Protein AF-0000000077142587 (afdb_homodimer)

Foldseek 3Di:
DDLVVQVVQFDWDAQPPHHPDTDGHNVSQLVDPVSLVVLLVVQLVVCPPPDFAEEEEEDDQQCSNRVVNCVVVVHYYWYKYFPPPDDAAWDKDWWDDPPGIGMIIGHLPRAAAAGEYEYEGAEQAQQGVVLRVCVRCVVSNYHHQAYEYQEYAVVRVNVVSVPPGHYYYNYYD/DDLVVQVVQFDWDAQPPHHPDTDTHNVSQLVDPVSLVVLLVVQLVVCPPPDFAEEEEEDDQQCSNRVVNCVVVVHYYWYKYFPPPDDAAWDKDWWDDPPGIGMIIGHLVRAAAAGEYEYEGAEQAQQGVVLRVCVRCVVSNYHHQAYEYQEYAVVRVNVVSVPPGHYYYNYYD

Secondary structure (DSSP, 8-state):
--HHHHHHHSEEEET-SSTT-EEEE-HHHHHSHHHHHHHHHHHHHHTTT---SEEEEETTHHHHHHHHHHHHHT-EEEEEB-TT---S-EEEEEEEETTEEEEEEEETTSS-TT-EEEEEEEEESSSHHHHHHHHHHHHTT-EEEEEEEEEE-GGG-HHHHTTTS-EEEEEE-/--HHHHHHHSEEEET-SSTT-EEEE-HHHHHSHHHHHHHHHHHHHHTTT---SEEEEETTHHHHHHHHHHHHHT-EEEEEB-TT---S-EEEEEEEETTEEEEEEEETTSS-TT-EEEEEEEEESSSHHHHHHHHHHHHTT-EEEEEEEEEE-GGG-HHHHTTTS-EEEEEE-

Solvent-accessible surface area (backbone atoms only — not comparable to full-atom values): 18138 Å² total; per-residue (Å²): 140,51,68,66,58,49,55,70,42,40,40,74,36,73,45,34,96,43,82,85,32,72,30,76,39,53,59,57,32,36,44,32,25,67,50,34,45,48,51,46,50,50,55,51,57,75,47,63,91,64,85,65,54,34,31,30,19,43,67,56,61,8,28,59,52,28,34,29,38,18,53,73,70,62,30,7,34,37,70,30,33,51,76,89,72,62,83,64,65,64,45,74,34,77,44,71,52,98,85,52,77,47,54,40,26,35,50,61,80,67,45,53,69,70,39,27,27,34,38,27,35,50,63,40,40,58,29,54,72,57,42,40,50,51,49,51,43,43,73,44,40,23,37,77,65,32,37,40,24,55,24,30,38,58,89,54,49,14,62,67,67,39,62,92,58,50,76,46,58,77,34,79,89,141,52,68,66,59,50,56,69,41,40,39,75,36,73,45,34,95,44,82,87,30,71,30,77,39,53,59,57,33,36,44,33,26,67,50,33,44,49,52,45,51,53,56,52,57,74,47,61,90,64,84,66,56,33,31,31,19,43,66,57,62,8,29,57,52,30,35,29,38,17,51,74,69,61,31,8,33,37,73,29,33,50,77,88,73,63,84,64,66,63,44,76,36,78,42,71,50,99,85,50,76,46,53,40,26,33,49,60,81,67,45,54,69,69,39,26,27,36,38,28,34,51,64,41,40,59,29,53,71,58,43,39,51,51,49,51,43,41,74,44,40,25,38,76,64,32,37,38,26,54,24,29,39,59,88,53,50,14,62,66,68,40,63,91,59,52,74,46,58,75,35,79,88

Organism: Thermoanaerobacter italicus (strain DSM 9252 / Ab9) (NCBI:txid580331)

Radius of gyration: 19.0 Å; Cα contacts (8 Å, |Δi|>4): 794; chains: 2; bounding box: 43×50×48 Å

pLDDT: mean 97.25, std 4.47, range [67.06, 99.0]

InterPro domains:
  IPR000836 Phosphoribosyltransferase domain [PF00156] (42-149)
  IPR000836 Phosphoribosyltransferase domain [cd06223] (40-172)
  IPR005764 Adenine phosphoribosyl transferase [MF_00004] (6-173)
  IPR005764 Adenine phosphoribosyl transferase [TIGR01090] (6-172)
  IPR029057 Phosphoribosyltransferase-like [G3DSA:3.40.50.2020] (2-173)
  IPR029057 Phosphoribosyltransferase-like [SSF53271] (6-166)
  IPR050054 Uracil phosphoribosyltransferase/Adenine phosphoribosyltransferase [PTHR32315] (3-173)

Structure (mmCIF, N/CA/C/O backbone):
data_AF-0000000077142587-model_v1
#
loop_
_entity.id
_entity.type
_entity.pdbx_description
1 polymer 'Adenine phosphoribosyltransferase'
#
loop_
_atom_site.group_PDB
_atom_site.id
_atom_site.type_symbol
_atom_site.label_atom_id
_atom_site.label_alt_id
_atom_site.label_comp_id
_atom_site.label_asym_id
_atom_site.label_entity_id
_atom_site.label_seq_id
_atom_site.pdbx_PDB_ins_code
_atom_site.Cartn_x
_atom_site.Cartn_y
_atom_site.Cartn_z
_atom_site.occupancy
_atom_site.B_iso_or_equiv
_atom_site.auth_seq_id
_atom_site.auth_comp_id
_atom_site.auth_asym_id
_atom_site.auth_atom_id
_atom_site.pdbx_PDB_model_num
ATOM 1 N N . MET A 1 1 ? -17.578 10.617 -14.383 1 94.81 1 MET A N 1
ATOM 2 C CA . MET A 1 1 ? -17.281 10.305 -12.984 1 94.81 1 MET A CA 1
ATOM 3 C C . MET A 1 1 ? -17.078 11.578 -12.18 1 94.81 1 MET A C 1
ATOM 5 O O . MET A 1 1 ? -16.531 12.562 -12.688 1 94.81 1 MET A O 1
ATOM 9 N N . THR A 1 2 ? -17.641 11.609 -10.922 1 97.88 2 THR A N 1
ATOM 10 C CA . THR A 1 2 ? -17.5 12.766 -10.039 1 97.88 2 THR A CA 1
ATOM 11 C C . THR A 1 2 ? -17.062 12.328 -8.648 1 97.88 2 THR A C 1
ATOM 13 O O . THR A 1 2 ? -17.109 11.141 -8.32 1 97.88 2 THR A O 1
ATOM 16 N N . LEU A 1 3 ? -16.609 13.25 -7.883 1 98.5 3 LEU A N 1
ATOM 17 C CA . LEU A 1 3 ? -16.234 12.961 -6.504 1 98.5 3 LEU A CA 1
ATOM 18 C C . LEU A 1 3 ? -17.438 12.516 -5.691 1 98.5 3 LEU A C 1
ATOM 20 O O . LEU A 1 3 ? -17.312 11.68 -4.789 1 98.5 3 LEU A O 1
ATOM 24 N N . GLU A 1 4 ? -18.547 13.031 -6.055 1 98.38 4 GLU A N 1
ATOM 25 C CA . GLU A 1 4 ? -19.781 12.602 -5.387 1 98.38 4 GLU A CA 1
ATOM 26 C C . GLU A 1 4 ? -20.078 11.125 -5.656 1 98.38 4 GLU A C 1
ATOM 28 O O . GLU A 1 4 ? -20.5 10.398 -4.758 1 98.38 4 GLU A O 1
ATOM 33 N N . GLU A 1 5 ? -19.875 10.719 -6.863 1 98.62 5 GLU A N 1
ATOM 34 C CA . GLU A 1 5 ? -20.047 9.312 -7.199 1 98.62 5 GLU A CA 1
ATOM 35 C C . GLU A 1 5 ? -19.062 8.438 -6.43 1 98.62 5 GLU A C 1
ATOM 37 O O . GLU A 1 5 ? -19.422 7.352 -5.969 1 98.62 5 GLU A O 1
ATOM 42 N N . ILE A 1 6 ? -17.828 8.922 -6.285 1 98.81 6 ILE A N 1
ATOM 43 C CA . ILE A 1 6 ? -16.828 8.203 -5.496 1 98.81 6 ILE A CA 1
ATOM 44 C C . ILE A 1 6 ? -17.297 8.117 -4.043 1 98.81 6 ILE A C 1
ATOM 46 O O . ILE A 1 6 ? -17.219 7.051 -3.422 1 98.81 6 ILE A O 1
ATOM 50 N N . LYS A 1 7 ? -17.766 9.234 -3.496 1 98.75 7 LYS A N 1
ATOM 51 C CA . LYS A 1 7 ? -18.281 9.281 -2.129 1 98.75 7 LYS A CA 1
ATOM 52 C C . LYS A 1 7 ? -19.344 8.219 -1.908 1 98.75 7 LYS A C 1
ATOM 54 O O . LYS A 1 7 ? -19.344 7.535 -0.884 1 98.75 7 LYS A O 1
ATOM 59 N N . GLN A 1 8 ? -20.172 8.039 -2.934 1 98.5 8 GLN A N 1
ATOM 60 C CA . GLN A 1 8 ? -21.281 7.098 -2.834 1 98.5 8 GLN A CA 1
ATOM 61 C C . GLN A 1 8 ? -20.781 5.656 -2.895 1 98.5 8 GLN A C 1
ATOM 63 O O . GLN A 1 8 ? -21.438 4.742 -2.402 1 98.5 8 GLN A O 1
ATOM 68 N N . MET A 1 9 ? -19.641 5.461 -3.461 1 98.62 9 MET A N 1
ATOM 69 C CA . MET A 1 9 ? -19.062 4.125 -3.592 1 98.62 9 MET A CA 1
ATOM 70 C C . MET A 1 9 ? -18.391 3.691 -2.291 1 98.62 9 MET A C 1
ATOM 72 O O . MET A 1 9 ? -18.188 2.5 -2.062 1 98.62 9 MET A O 1
ATOM 76 N N . ILE A 1 10 ? -17.969 4.637 -1.442 1 98.69 10 ILE A N 1
ATOM 77 C CA . ILE A 1 10 ? -17.359 4.32 -0.152 1 98.69 10 ILE A CA 1
ATOM 78 C C . ILE A 1 10 ? -18.438 3.756 0.787 1 98.69 10 ILE A C 1
ATOM 80 O O . ILE A 1 10 ? -19.375 4.453 1.15 1 98.69 10 ILE A O 1
ATOM 84 N N . ARG A 1 11 ? -18.25 2.52 1.114 1 97.62 11 ARG A N 1
ATOM 85 C CA . ARG A 1 11 ? -19.25 1.773 1.868 1 97.62 11 ARG A CA 1
ATOM 86 C C . ARG A 1 11 ? -19.078 1.992 3.369 1 97.62 11 ARG A C 1
ATOM 88 O O . ARG A 1 11 ? -17.953 2.006 3.877 1 97.62 11 ARG A O 1
ATOM 95 N N . GLU A 1 12 ? -20.172 2.232 4.035 1 97.38 12 GLU A N 1
ATOM 96 C CA . GLU A 1 12 ? -20.156 2.359 5.488 1 97.38 12 GLU A CA 1
ATOM 97 C C . GLU A 1 12 ? -20.453 1.021 6.16 1 97.38 12 GLU A C 1
ATOM 99 O O . GLU A 1 12 ? -21.469 0.386 5.875 1 97.38 12 GLU A O 1
ATOM 104 N N . ILE A 1 13 ? -19.562 0.584 6.961 1 98.25 13 ILE A N 1
ATOM 105 C CA . ILE A 1 13 ? -19.688 -0.67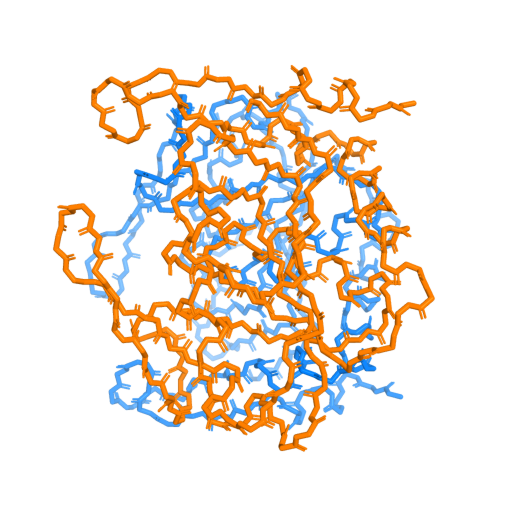6 7.684 1 98.25 13 ILE A CA 1
ATOM 106 C C . ILE A 1 13 ? -19.859 -0.4 9.172 1 98.25 13 ILE A C 1
ATOM 108 O O . ILE A 1 13 ? -18.938 0.096 9.828 1 98.25 13 ILE A O 1
ATOM 112 N N . PRO A 1 14 ? -20.953 -0.734 9.719 1 96.88 14 PRO A N 1
ATOM 113 C CA . PRO A 1 14 ? -21.172 -0.478 11.141 1 96.88 14 PRO A CA 1
ATOM 114 C C . PRO A 1 14 ? -20.344 -1.405 12.039 1 96.88 14 PRO A C 1
ATOM 116 O O . PRO A 1 14 ? -20.016 -2.525 11.641 1 96.88 14 PRO A O 1
ATOM 119 N N . ASP A 1 15 ? -19.953 -0.949 13.25 1 96.06 15 ASP A N 1
ATOM 120 C CA . ASP A 1 15 ? -19.391 -1.725 14.352 1 96.06 15 ASP A CA 1
ATOM 121 C C . ASP A 1 15 ? -18.047 -2.334 13.961 1 96.06 15 ASP A C 1
ATOM 123 O O . ASP A 1 15 ? -17.781 -3.494 14.273 1 96.06 15 ASP A O 1
ATOM 127 N N . PHE A 1 16 ? -17.266 -1.512 13.242 1 95.25 16 PHE A N 1
ATOM 128 C CA . PHE A 1 16 ? -15.914 -1.897 12.859 1 95.25 16 PHE A CA 1
ATOM 129 C C . PHE A 1 16 ? -14.945 -0.74 13.055 1 95.25 16 PHE A C 1
ATOM 131 O O . PHE A 1 16 ? -15.219 0.388 12.641 1 95.25 16 PHE A O 1
ATOM 138 N N . PRO A 1 17 ? -13.844 -1.049 13.609 1 91.81 17 PRO A N 1
ATOM 139 C CA . PRO A 1 17 ? -13.359 -2.299 14.195 1 91.81 17 PRO A CA 1
ATOM 140 C C . PRO A 1 17 ? -13.984 -2.592 15.555 1 91.81 17 PRO A C 1
ATOM 142 O O . PRO A 1 17 ? -13.797 -3.682 16.109 1 91.81 17 PRO A O 1
ATOM 145 N N . LYS A 1 18 ? -14.664 -1.537 16.109 1 91.38 18 LYS A N 1
ATOM 146 C CA . LYS A 1 18 ? -15.367 -1.718 17.375 1 91.38 18 LYS A CA 1
ATOM 147 C C . LYS A 1 18 ? -16.828 -1.279 17.266 1 91.38 18 LYS A C 1
ATOM 149 O O . LYS A 1 18 ? -17.188 -0.509 16.375 1 91.38 18 LYS A O 1
ATOM 154 N N . LYS A 1 19 ? -17.609 -1.773 18.203 1 93.19 19 LYS A N 1
ATOM 155 C CA . LYS A 1 19 ? -19.031 -1.429 18.25 1 93.19 19 LYS A CA 1
ATOM 156 C C . LYS A 1 19 ? -19.219 0.084 18.297 1 93.19 19 LYS A C 1
ATOM 158 O O . LYS A 1 19 ? -18.516 0.787 19.016 1 93.19 19 LYS A O 1
ATOM 163 N N . GLY A 1 20 ? -20.172 0.596 17.422 1 92.31 20 GLY A N 1
ATOM 164 C CA . GLY A 1 20 ? -20.516 2.01 17.453 1 92.31 20 GLY A CA 1
ATOM 165 C C . GLY A 1 20 ? -19.812 2.818 16.375 1 92.31 20 GLY A C 1
ATOM 166 O O . GLY A 1 20 ? -20.203 3.945 16.078 1 92.31 20 GLY A O 1
ATOM 167 N N . ILE A 1 21 ? -18.781 2.273 15.758 1 91.94 21 ILE A N 1
ATOM 168 C CA . ILE A 1 21 ? -18.016 2.975 14.734 1 91.94 21 ILE A CA 1
ATOM 169 C C . ILE A 1 21 ? -18.594 2.662 13.352 1 91.94 21 ILE A C 1
ATOM 171 O O . ILE A 1 21 ? -18.891 1.507 13.047 1 91.94 21 ILE A O 1
ATOM 175 N N . LYS A 1 22 ? -18.859 3.73 12.633 1 95.44 22 LYS A N 1
ATOM 176 C CA . LYS A 1 22 ? -19.203 3.57 11.227 1 95.44 22 LYS A CA 1
ATOM 177 C C . LYS A 1 22 ? -17.984 3.674 10.328 1 95.44 22 LYS A C 1
ATOM 179 O O . LYS A 1 22 ? -17.578 4.77 9.93 1 95.44 22 LYS A O 1
ATOM 184 N N . PHE A 1 23 ? -17.422 2.547 9.914 1 97.62 23 PHE A N 1
ATOM 185 C CA . PHE A 1 23 ? -16.172 2.484 9.156 1 97.62 23 PHE A CA 1
ATOM 186 C C . PHE A 1 23 ? -16.422 2.814 7.691 1 97.62 23 PHE A C 1
ATOM 188 O O . PHE A 1 23 ? -17.375 2.33 7.09 1 97.62 23 PHE A O 1
ATOM 195 N N . LYS A 1 24 ? -15.594 3.619 7.133 1 98.25 24 LYS A N 1
ATOM 196 C CA . LYS A 1 24 ? -15.641 3.93 5.707 1 98.25 24 LYS A CA 1
ATOM 197 C C . LYS A 1 24 ? -14.75 2.98 4.906 1 98.25 24 LYS A C 1
ATOM 199 O O . LYS A 1 24 ? -13.523 3.123 4.902 1 98.25 24 LYS A O 1
ATOM 204 N N . ASP A 1 25 ? -15.344 2.074 4.254 1 98.44 25 ASP A N 1
ATOM 205 C CA . ASP A 1 25 ? -14.648 1.065 3.459 1 98.44 25 ASP A CA 1
ATOM 206 C C . ASP A 1 25 ? -14.398 1.563 2.037 1 98.44 25 ASP A C 1
ATOM 208 O O . ASP A 1 25 ? -15.328 1.672 1.237 1 98.44 25 ASP A O 1
ATOM 212 N N . ILE A 1 26 ? -13.164 1.754 1.706 1 98.69 26 ILE A N 1
ATOM 213 C CA . ILE A 1 26 ? -12.797 2.344 0.425 1 98.69 26 ILE A CA 1
ATOM 214 C C . ILE A 1 26 ? -12.609 1.242 -0.616 1 98.69 26 ILE A C 1
ATOM 216 O O . ILE A 1 26 ? -12.344 1.523 -1.786 1 98.69 26 ILE A O 1
ATOM 220 N N . THR A 1 27 ? -12.766 -0.041 -0.311 1 98.75 27 THR A N 1
ATOM 221 C CA . THR A 1 27 ? -12.398 -1.141 -1.195 1 98.75 27 THR A CA 1
ATOM 222 C C . THR A 1 27 ? -13.281 -1.15 -2.443 1 98.75 27 THR A C 1
ATOM 224 O O . THR A 1 27 ? -12.828 -1.527 -3.525 1 98.75 27 THR A O 1
ATOM 227 N N . PRO A 1 28 ? -14.547 -0.676 -2.363 1 98.75 28 PRO A N 1
ATOM 228 C CA . PRO A 1 28 ? -15.305 -0.599 -3.615 1 98.75 28 PRO A CA 1
ATOM 229 C C . PRO A 1 28 ? -14.695 0.385 -4.613 1 98.75 28 PRO A C 1
ATOM 231 O O . PRO A 1 28 ? -14.75 0.156 -5.824 1 98.75 28 PRO A O 1
ATOM 234 N N . VAL A 1 29 ? -14.125 1.447 -4.117 1 98.88 29 VAL A N 1
ATOM 235 C CA . VAL A 1 29 ? -13.469 2.434 -4.969 1 98.88 29 VAL A CA 1
ATOM 236 C C . VAL A 1 29 ? -12.227 1.814 -5.617 1 98.88 29 VAL A C 1
ATOM 238 O O . VAL A 1 29 ? -12 1.974 -6.816 1 98.88 29 VAL A O 1
ATOM 241 N N . LEU A 1 30 ? -11.445 1.083 -4.852 1 98.94 30 LEU A N 1
ATOM 242 C CA . LEU A 1 30 ? -10.227 0.446 -5.34 1 98.94 30 LEU A CA 1
ATOM 243 C C . LEU A 1 30 ? -10.547 -0.589 -6.414 1 98.94 30 LEU A C 1
ATOM 245 O O . LEU A 1 30 ? -9.836 -0.693 -7.414 1 98.94 30 LEU A O 1
ATOM 249 N N . LYS A 1 31 ? -11.586 -1.316 -6.207 1 98.75 31 LYS A N 1
ATOM 250 C CA . LYS A 1 31 ? -11.969 -2.434 -7.062 1 98.75 31 LYS A CA 1
ATOM 251 C C . LYS A 1 31 ? -12.477 -1.941 -8.414 1 98.75 31 LYS A C 1
ATOM 253 O O . LYS A 1 31 ? -12.344 -2.637 -9.43 1 98.75 31 LYS A O 1
ATOM 258 N N . ASN A 1 32 ? -13.047 -0.778 -8.453 1 98.75 32 ASN A N 1
ATOM 259 C CA . ASN A 1 32 ? -13.547 -0.158 -9.672 1 98.75 32 ASN A CA 1
ATOM 260 C C . ASN A 1 32 ? -12.461 0.641 -10.391 1 98.75 32 ASN A C 1
ATOM 262 O O . ASN A 1 32 ? -12.047 1.694 -9.906 1 98.75 32 ASN A O 1
ATOM 266 N N . ALA A 1 33 ? -12.078 0.129 -11.562 1 98.81 33 ALA A N 1
ATOM 267 C CA . ALA A 1 33 ? -10.953 0.699 -12.297 1 98.81 33 ALA A CA 1
ATOM 268 C C . ALA A 1 33 ? -11.164 2.188 -12.555 1 98.81 33 ALA A C 1
ATOM 270 O O . ALA A 1 33 ? -10.25 2.996 -12.359 1 98.81 33 ALA A O 1
ATOM 271 N N . GLN A 1 34 ? -12.305 2.527 -12.984 1 98.81 34 GLN A N 1
ATOM 272 C CA . GLN A 1 34 ? -12.594 3.92 -13.305 1 98.81 34 GLN A CA 1
ATOM 273 C C . GLN A 1 34 ? -12.555 4.793 -12.047 1 98.81 34 GLN A C 1
ATOM 275 O O . GLN A 1 34 ? -11.969 5.875 -12.062 1 98.81 34 GLN A O 1
ATOM 280 N N . ALA A 1 35 ? -13.148 4.332 -10.969 1 98.88 35 ALA A N 1
ATOM 281 C CA . ALA A 1 35 ? -13.188 5.086 -9.719 1 98.88 35 ALA A CA 1
ATOM 282 C C . ALA A 1 35 ? -11.789 5.246 -9.133 1 98.88 35 ALA A C 1
ATOM 284 O O . ALA A 1 35 ? -11.43 6.324 -8.664 1 98.88 35 ALA A O 1
ATOM 285 N N . PHE A 1 36 ? -11.055 4.152 -9.18 1 98.94 36 PHE A N 1
ATOM 286 C CA . PHE A 1 36 ? -9.695 4.168 -8.656 1 98.94 36 PHE A CA 1
ATOM 287 C C . PHE A 1 36 ? -8.828 5.148 -9.438 1 98.94 36 PHE A C 1
ATOM 289 O O . PHE A 1 36 ? -8.211 6.039 -8.852 1 98.94 36 PHE A O 1
ATOM 296 N N . GLY A 1 37 ? -8.867 5.008 -10.719 1 98.94 37 GLY A N 1
ATOM 297 C CA . GLY A 1 37 ? -8.125 5.922 -11.578 1 98.94 37 GLY A CA 1
ATOM 298 C C . GLY A 1 37 ? -8.523 7.371 -11.391 1 98.94 37 GLY A C 1
ATOM 299 O O . GLY A 1 37 ? -7.66 8.25 -11.281 1 98.94 37 GLY A O 1
ATOM 300 N N . TYR A 1 38 ? -9.812 7.617 -11.328 1 98.94 38 TYR A N 1
ATOM 301 C CA . TYR A 1 38 ? -10.328 8.969 -11.141 1 98.94 38 TYR A CA 1
ATOM 302 C C . TYR A 1 38 ? -9.867 9.555 -9.812 1 98.94 38 TYR A C 1
ATOM 304 O O . TYR A 1 38 ? -9.492 10.727 -9.742 1 98.94 38 TYR A O 1
ATOM 312 N N . SER A 1 39 ? -9.883 8.758 -8.773 1 98.94 39 SER A N 1
ATOM 313 C CA . SER A 1 39 ? -9.445 9.219 -7.457 1 98.94 39 SER A CA 1
ATOM 314 C C . SER A 1 39 ? -7.988 9.672 -7.488 1 98.94 39 SER A C 1
ATOM 316 O O . SER A 1 39 ? -7.652 10.734 -6.957 1 98.94 39 SER A O 1
ATOM 318 N N . ILE A 1 40 ? -7.133 8.898 -8.125 1 98.94 40 ILE A N 1
ATOM 319 C CA . ILE A 1 40 ? -5.723 9.242 -8.227 1 98.94 40 ILE A CA 1
ATOM 320 C C . ILE A 1 40 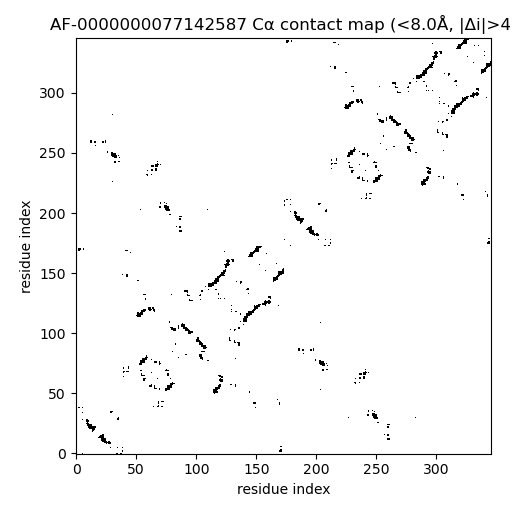? -5.566 10.539 -9.023 1 98.94 40 ILE A C 1
ATOM 322 O O . ILE A 1 40 ? -4.801 11.422 -8.633 1 98.94 40 ILE A O 1
ATOM 326 N N . GLU A 1 41 ? -6.301 10.656 -10.062 1 98.94 41 GLU A N 1
ATOM 327 C CA . GLU A 1 41 ? -6.211 11.852 -10.898 1 98.94 41 GLU A CA 1
ATOM 328 C C . GLU A 1 41 ? -6.676 13.086 -10.148 1 98.94 41 GLU A C 1
ATOM 330 O O . GLU A 1 41 ? -6.102 14.172 -10.305 1 98.94 41 GLU A O 1
ATOM 335 N N . MET A 1 42 ? -7.734 12.977 -9.375 1 98.94 42 MET A N 1
ATOM 336 C CA . MET A 1 42 ? -8.227 14.117 -8.617 1 98.94 42 MET A CA 1
ATOM 337 C C . MET A 1 42 ? -7.242 14.516 -7.523 1 98.94 42 MET A C 1
ATOM 339 O O . MET A 1 42 ? -7.059 15.703 -7.25 1 98.94 42 MET A O 1
ATOM 343 N N . LEU A 1 43 ? -6.641 13.539 -6.871 1 98.94 43 LEU A N 1
ATOM 344 C CA . LEU A 1 43 ? -5.582 13.844 -5.914 1 98.94 43 LEU A CA 1
ATOM 345 C C . LEU A 1 43 ? -4.426 14.57 -6.594 1 98.94 43 LEU A C 1
ATOM 347 O O . LEU A 1 43 ? -3.912 15.555 -6.062 1 98.94 43 LEU A O 1
ATOM 351 N N . ALA A 1 44 ? -4.016 14.078 -7.766 1 98.94 44 ALA A N 1
ATOM 352 C CA . ALA A 1 44 ? -2.938 14.703 -8.531 1 98.94 44 ALA A CA 1
ATOM 353 C C . ALA A 1 44 ? -3.293 16.141 -8.898 1 98.94 44 ALA A C 1
ATOM 355 O O . ALA A 1 44 ? -2.467 17.047 -8.766 1 98.94 44 ALA A O 1
ATOM 356 N N . LYS A 1 45 ? -4.516 16.312 -9.352 1 98.88 45 LYS A N 1
ATOM 357 C CA . LYS A 1 45 ? -4.98 17.625 -9.742 1 98.88 45 LYS A CA 1
ATOM 358 C C . LYS A 1 45 ? -4.934 18.594 -8.562 1 98.88 45 LYS A C 1
ATOM 360 O O . LYS A 1 45 ? -4.586 19.766 -8.727 1 98.88 45 LYS A O 1
ATOM 365 N N . ALA A 1 46 ? -5.289 18.141 -7.391 1 98.88 46 ALA A N 1
ATOM 366 C CA . ALA A 1 46 ? -5.293 18.969 -6.188 1 98.88 46 ALA A CA 1
ATOM 367 C C . ALA A 1 46 ? -3.885 19.453 -5.848 1 98.88 46 ALA A C 1
ATOM 369 O O . ALA A 1 46 ? -3.713 20.406 -5.098 1 98.88 46 ALA A O 1
ATOM 370 N N . LEU A 1 47 ? -2.908 18.797 -6.34 1 98.88 47 LEU A N 1
ATOM 371 C CA . LEU A 1 47 ? -1.521 19.125 -6.035 1 98.88 47 LEU A CA 1
ATOM 372 C C . LEU A 1 47 ? -0.884 19.906 -7.176 1 98.88 47 LEU A C 1
ATOM 374 O O . LEU A 1 47 ? 0.317 20.188 -7.148 1 98.88 47 LEU A O 1
ATOM 378 N N . ASP A 1 48 ? -1.674 20.219 -8.188 1 98.38 48 ASP A N 1
ATOM 379 C CA . ASP A 1 48 ? -1.163 20.938 -9.352 1 98.38 48 ASP A CA 1
ATOM 380 C C . ASP A 1 48 ? -0.521 22.266 -8.938 1 98.38 48 ASP A C 1
ATOM 382 O O . ASP A 1 48 ? -1.093 23.016 -8.148 1 98.38 48 ASP A O 1
ATOM 386 N N . GLY A 1 49 ? 0.655 22.469 -9.453 1 98 49 GLY A N 1
ATOM 387 C CA . GLY A 1 49 ? 1.342 23.734 -9.211 1 98 49 GLY A CA 1
ATOM 388 C C . GLY A 1 49 ? 2.225 23.703 -7.98 1 98 49 GLY A C 1
ATOM 389 O O . GLY A 1 49 ? 3.07 24.578 -7.797 1 98 49 GLY A O 1
ATOM 390 N N . ARG A 1 50 ? 2.045 22.719 -7.125 1 98.44 50 ARG A N 1
ATOM 391 C CA . ARG A 1 50 ? 2.883 22.594 -5.934 1 98.44 50 ARG A CA 1
ATOM 392 C C . ARG A 1 50 ? 4.227 21.953 -6.273 1 98.44 50 ARG A C 1
ATOM 394 O O . ARG A 1 50 ? 4.312 21.109 -7.164 1 98.44 50 ARG A O 1
ATOM 401 N N . LYS A 1 51 ? 5.207 22.422 -5.57 1 98.06 51 LYS A N 1
ATOM 402 C CA . LYS A 1 51 ? 6.543 21.859 -5.75 1 98.06 51 LYS A CA 1
ATOM 403 C C . LYS A 1 51 ? 6.965 21.047 -4.531 1 98.06 51 LYS A C 1
ATOM 405 O O . LYS A 1 51 ? 7.105 21.594 -3.432 1 98.06 51 LYS A O 1
ATOM 410 N N . PHE A 1 52 ? 7.184 19.828 -4.688 1 98.81 52 PHE A N 1
ATOM 411 C CA . PHE A 1 52 ? 7.613 18.922 -3.633 1 98.81 52 PHE A CA 1
ATOM 412 C C . PHE A 1 52 ? 8.477 17.797 -4.203 1 98.81 52 PHE A C 1
ATOM 414 O O . PHE A 1 52 ? 8.523 17.609 -5.418 1 98.81 52 PHE A O 1
ATOM 421 N N . ASP A 1 53 ? 9.148 17.062 -3.352 1 98.81 53 ASP A N 1
ATOM 422 C CA . ASP A 1 53 ? 10.188 16.125 -3.777 1 98.81 53 ASP A CA 1
ATOM 423 C C . ASP A 1 53 ? 9.719 14.688 -3.631 1 98.81 53 ASP A C 1
ATOM 425 O O . ASP A 1 53 ? 10.141 13.812 -4.383 1 98.81 53 ASP A O 1
ATOM 429 N N . LEU A 1 54 ? 8.898 14.469 -2.549 1 98.88 54 LEU A N 1
ATOM 430 C CA . LEU A 1 54 ? 8.539 13.102 -2.164 1 98.88 54 LEU A CA 1
ATOM 431 C C . LEU A 1 54 ? 7.082 13.031 -1.724 1 98.88 54 LEU A C 1
ATOM 433 O O . LEU A 1 54 ? 6.508 14.039 -1.306 1 98.88 54 LEU A O 1
ATOM 437 N N . ILE A 1 55 ? 6.566 11.906 -1.82 1 99 55 ILE A N 1
ATOM 438 C CA . ILE A 1 55 ? 5.32 11.562 -1.145 1 99 55 ILE A CA 1
ATOM 439 C C . ILE A 1 55 ? 5.598 10.555 -0.034 1 99 55 ILE A C 1
ATOM 441 O O . ILE A 1 55 ? 6.332 9.586 -0.24 1 99 55 ILE A O 1
ATOM 445 N N . ALA A 1 56 ? 5.133 10.805 1.116 1 99 56 ALA A N 1
ATOM 446 C CA . ALA A 1 56 ? 5.156 9.867 2.232 1 99 56 ALA A CA 1
ATOM 447 C C . ALA A 1 56 ? 3.742 9.414 2.598 1 99 56 ALA A C 1
ATOM 449 O O . ALA A 1 56 ? 2.787 10.188 2.469 1 99 56 ALA A O 1
ATOM 450 N N . ALA A 1 57 ? 3.631 8.203 3.021 1 98.94 57 ALA A N 1
ATOM 451 C CA . ALA A 1 57 ? 2.316 7.707 3.418 1 98.94 57 ALA A CA 1
ATOM 452 C C . ALA A 1 57 ? 2.436 6.645 4.508 1 98.94 57 ALA A C 1
ATOM 454 O O . ALA A 1 57 ? 3.328 5.797 4.465 1 98.94 57 ALA A O 1
ATOM 455 N N . PRO A 1 58 ? 1.574 6.664 5.473 1 98.75 58 PRO A N 1
ATOM 456 C CA . PRO A 1 58 ? 1.56 5.621 6.5 1 98.75 58 PRO A CA 1
ATOM 457 C C . PRO A 1 58 ? 0.895 4.332 6.023 1 98.75 58 PRO A C 1
ATOM 459 O O . PRO A 1 58 ? -0.033 4.375 5.211 1 98.75 58 PRO A O 1
ATOM 462 N N . GLU A 1 59 ? 1.385 3.182 6.477 1 98.25 59 GLU A N 1
ATOM 463 C CA . GLU A 1 59 ? 0.784 1.889 6.16 1 98.25 59 GLU A CA 1
ATOM 464 C C . GLU A 1 59 ? -0.583 1.739 6.82 1 98.25 59 GLU A C 1
ATOM 466 O O . GLU A 1 59 ? -0.822 2.291 7.895 1 98.25 59 GLU A O 1
ATOM 471 N N . ALA A 1 60 ? -1.372 1 6.277 1 97.75 60 ALA A N 1
ATOM 472 C CA . ALA A 1 60 ? -1.237 0.324 4.988 1 97.75 60 ALA A CA 1
ATOM 473 C C . ALA A 1 60 ? -2.021 1.055 3.902 1 97.75 60 ALA A C 1
ATOM 475 O O . ALA A 1 60 ? -1.594 1.104 2.746 1 97.75 60 ALA A O 1
ATOM 476 N N . ARG A 1 61 ? -3.242 1.697 4.422 1 98.5 61 ARG A N 1
ATOM 477 C CA . ARG A 1 61 ? -4.172 2.219 3.424 1 98.5 61 ARG A CA 1
ATOM 478 C C . ARG A 1 61 ? -3.602 3.457 2.74 1 98.5 61 ARG A C 1
ATOM 480 O O . ARG A 1 61 ? -3.932 3.744 1.588 1 98.5 61 ARG A O 1
ATOM 487 N N . GLY A 1 62 ? -2.68 4.113 3.426 1 98.81 62 GLY A N 1
ATOM 488 C CA . GLY A 1 62 ? -1.993 5.227 2.789 1 98.81 62 GLY A CA 1
ATOM 489 C C . GLY A 1 62 ? -1.222 4.82 1.548 1 98.81 62 GLY A C 1
ATOM 490 O O . GLY A 1 62 ? -1.054 5.621 0.625 1 98.81 62 GLY A O 1
ATOM 491 N N . PHE A 1 63 ? -0.718 3.557 1.538 1 98.94 63 PHE A N 1
ATOM 492 C CA . PHE A 1 63 ? 0.047 3.055 0.402 1 98.94 63 PHE A CA 1
ATOM 493 C C . PHE A 1 63 ? -0.826 2.975 -0.845 1 98.94 63 PHE A C 1
ATOM 495 O O . PHE A 1 63 ? -0.34 3.158 -1.963 1 98.94 63 PHE A O 1
ATOM 502 N N . LEU A 1 64 ? -2.117 2.771 -0.657 1 98.94 64 LEU A N 1
ATOM 503 C CA . LEU A 1 64 ? -3.045 2.459 -1.739 1 98.94 64 LEU A CA 1
ATOM 504 C C . LEU A 1 64 ? -3.307 3.689 -2.602 1 98.94 64 LEU A C 1
ATOM 506 O O . LEU A 1 64 ? -3.764 3.566 -3.74 1 98.94 64 LEU A O 1
ATOM 510 N N . PHE A 1 65 ? -3.059 4.855 -2.004 1 98.94 65 PHE A N 1
ATOM 511 C CA . PHE A 1 65 ? -3.23 6.094 -2.752 1 98.94 65 PHE A CA 1
ATOM 512 C C . PHE A 1 65 ? -1.9 6.816 -2.918 1 98.94 65 PHE A C 1
ATOM 514 O O . PHE A 1 65 ? -1.637 7.414 -3.965 1 98.94 65 PHE A O 1
ATOM 521 N N . GLY A 1 66 ? -1.041 6.699 -1.907 1 98.94 66 GLY A N 1
ATOM 522 C CA . GLY A 1 66 ? 0.237 7.395 -1.929 1 98.94 66 GLY A CA 1
ATOM 523 C C . GLY A 1 66 ? 1.172 6.891 -3.012 1 98.94 66 GLY A C 1
ATOM 524 O O . GLY A 1 66 ? 1.773 7.684 -3.738 1 98.94 66 GLY A O 1
ATOM 525 N N . ALA A 1 67 ? 1.276 5.566 -3.152 1 98.94 67 ALA A N 1
ATOM 526 C CA . ALA A 1 67 ? 2.213 4.98 -4.109 1 98.94 67 ALA A CA 1
ATOM 527 C C . ALA A 1 67 ? 1.767 5.242 -5.543 1 98.94 67 ALA A C 1
ATOM 529 O O . ALA A 1 67 ? 2.553 5.711 -6.371 1 98.94 67 ALA A O 1
ATOM 530 N N . PRO A 1 68 ? 0.46 5.02 -5.887 1 98.94 68 PRO A N 1
ATOM 531 C CA . PRO A 1 68 ? 0.016 5.359 -7.242 1 98.94 68 PRO A CA 1
ATOM 532 C C . PRO A 1 68 ? 0.162 6.848 -7.555 1 98.94 68 PRO A C 1
ATOM 534 O O . PRO A 1 68 ? 0.493 7.215 -8.688 1 98.94 68 PRO A O 1
ATOM 537 N N . LEU A 1 69 ? -0.092 7.684 -6.547 1 99 69 LEU A N 1
ATOM 538 C CA . LEU A 1 69 ? 0.041 9.117 -6.75 1 99 69 LEU A CA 1
ATOM 539 C C . LEU A 1 69 ? 1.495 9.5 -7.012 1 99 69 LEU A C 1
ATOM 541 O O . LEU A 1 69 ? 1.778 10.328 -7.879 1 99 69 LEU A O 1
ATOM 545 N N . ALA A 1 70 ? 2.424 8.938 -6.234 1 99 70 ALA A N 1
ATOM 546 C CA . ALA A 1 70 ? 3.85 9.18 -6.453 1 99 70 ALA A CA 1
ATOM 547 C C . ALA A 1 70 ? 4.262 8.773 -7.863 1 99 70 ALA A C 1
ATOM 549 O O . ALA A 1 70 ? 4.977 9.516 -8.547 1 99 70 ALA A O 1
ATOM 550 N N . TYR A 1 71 ? 3.744 7.613 -8.32 1 98.94 71 TYR A N 1
ATOM 551 C CA . TYR A 1 71 ? 4 7.148 -9.68 1 98.94 71 TYR A CA 1
ATOM 552 C C . TYR A 1 71 ? 3.441 8.125 -10.711 1 98.94 71 TYR A C 1
ATOM 554 O O . TYR A 1 71 ? 4.141 8.523 -11.641 1 98.94 71 TYR A O 1
ATOM 562 N N . ARG A 1 72 ? 2.219 8.531 -10.508 1 98.94 72 ARG A N 1
ATOM 563 C CA . ARG A 1 72 ? 1.52 9.43 -11.422 1 98.94 72 ARG A CA 1
ATOM 564 C C . ARG A 1 72 ? 2.258 10.758 -11.555 1 98.94 72 ARG A C 1
ATOM 566 O O . ARG A 1 72 ? 2.318 11.336 -12.641 1 98.94 72 ARG A O 1
ATOM 573 N N . LEU A 1 73 ? 2.83 11.211 -10.445 1 98.94 73 LEU A N 1
ATOM 574 C CA . LEU A 1 73 ? 3.416 12.547 -10.414 1 98.94 73 LEU A CA 1
ATOM 575 C C . LEU A 1 73 ? 4.918 12.492 -10.664 1 98.94 73 LEU A C 1
ATOM 577 O O . LEU A 1 73 ? 5.578 13.523 -10.75 1 98.94 73 LEU A O 1
ATOM 581 N N . GLY A 1 74 ? 5.453 11.273 -10.758 1 98.75 74 GLY A N 1
ATOM 582 C CA . GLY A 1 74 ? 6.867 11.109 -11.055 1 98.75 74 GLY A CA 1
ATOM 583 C C . GLY A 1 74 ? 7.77 11.547 -9.914 1 98.75 74 GLY A C 1
ATOM 584 O O . GLY A 1 74 ? 8.781 12.211 -10.141 1 98.75 74 GLY A O 1
ATOM 585 N N . VAL A 1 75 ? 7.438 11.258 -8.703 1 98.88 75 VAL A N 1
ATOM 586 C CA . VAL A 1 75 ? 8.266 11.562 -7.543 1 98.88 75 VAL A CA 1
ATOM 587 C C . VAL A 1 75 ? 8.5 10.289 -6.73 1 98.88 75 VAL A C 1
ATOM 589 O O . VAL A 1 75 ? 7.867 9.266 -6.98 1 98.88 75 VAL A O 1
ATOM 592 N N . GLY A 1 76 ? 9.438 10.305 -5.766 1 98.88 76 GLY A N 1
ATOM 593 C CA . GLY A 1 76 ? 9.727 9.164 -4.91 1 98.88 76 GLY A CA 1
ATOM 594 C C . GLY A 1 76 ? 8.672 8.945 -3.838 1 98.88 76 GLY A C 1
ATOM 595 O O . GLY A 1 76 ? 7.867 9.836 -3.562 1 98.88 76 GLY A O 1
ATOM 596 N N . PHE A 1 77 ? 8.703 7.801 -3.311 1 98.94 77 PHE A N 1
ATOM 597 C CA . PHE A 1 77 ? 7.75 7.398 -2.285 1 98.94 77 PHE A CA 1
ATOM 598 C C . PHE A 1 77 ? 8.469 6.914 -1.032 1 98.94 77 PHE A C 1
ATOM 600 O O . PHE A 1 77 ? 9.453 6.18 -1.122 1 98.94 77 PHE A O 1
ATOM 607 N N . VAL A 1 78 ? 7.984 7.332 0.102 1 98.94 78 VAL A N 1
ATOM 608 C CA . VAL A 1 78 ? 8.562 6.965 1.392 1 98.94 78 VAL A CA 1
ATOM 609 C C . VAL A 1 78 ? 7.488 6.344 2.279 1 98.94 78 VAL A C 1
ATOM 611 O O . VAL A 1 78 ? 6.516 7.004 2.645 1 98.94 78 VAL A O 1
ATOM 614 N N . PRO A 1 79 ? 7.688 5.141 2.654 1 98.94 79 PRO A N 1
ATOM 615 C CA . PRO A 1 79 ? 6.727 4.512 3.561 1 98.94 79 PRO A CA 1
ATOM 616 C C . PRO A 1 79 ? 6.98 4.859 5.023 1 98.94 79 PRO A C 1
ATOM 618 O O . PRO A 1 79 ? 8.133 4.887 5.465 1 98.94 79 PRO A O 1
ATOM 621 N N . VAL A 1 80 ? 5.961 5.211 5.719 1 98.94 80 VAL A N 1
ATOM 622 C CA . VAL A 1 80 ? 5.93 5.309 7.172 1 98.94 80 VAL A CA 1
ATOM 623 C C . VAL A 1 80 ? 5.199 4.102 7.758 1 98.94 80 VAL A C 1
ATOM 625 O O . VAL A 1 80 ? 4.078 3.789 7.352 1 98.94 80 VAL A O 1
ATOM 628 N N . ARG A 1 81 ? 5.895 3.395 8.664 1 98.81 81 ARG A N 1
ATOM 629 C CA . ARG A 1 81 ? 5.328 2.104 9.039 1 98.81 81 ARG A CA 1
ATOM 630 C C . ARG A 1 81 ? 5.379 1.901 10.547 1 98.81 81 ARG A C 1
ATOM 632 O O . ARG A 1 81 ? 6.039 2.66 11.258 1 98.81 81 ARG A O 1
ATOM 639 N N . LYS A 1 82 ? 4.629 0.893 10.992 1 97.62 82 LYS A N 1
ATOM 640 C CA . LYS A 1 82 ? 4.668 0.504 12.398 1 97.62 82 LYS A CA 1
ATOM 641 C C . LYS A 1 82 ? 6.039 -0.047 12.773 1 97.62 82 LYS A C 1
ATOM 643 O O . LYS A 1 82 ? 6.816 -0.447 11.906 1 97.62 82 LYS A O 1
ATOM 648 N N . PRO A 1 83 ? 6.309 -0.009 14.086 1 97.44 83 PRO A N 1
ATOM 649 C CA . PRO A 1 83 ? 7.617 -0.506 14.523 1 97.44 83 PRO A CA 1
ATOM 650 C C . PRO A 1 83 ? 7.887 -1.938 14.07 1 97.44 83 PRO A C 1
ATOM 652 O O . PRO A 1 83 ? 6.977 -2.773 14.078 1 97.44 83 PRO A O 1
ATOM 655 N N . GLY A 1 84 ? 9.148 -2.121 13.641 1 96.69 84 GLY A N 1
ATOM 656 C CA . GLY A 1 84 ? 9.578 -3.471 13.312 1 96.69 84 GLY A CA 1
ATOM 657 C C . GLY A 1 84 ? 9.352 -3.838 11.859 1 96.69 84 GLY A C 1
ATOM 658 O O . GLY A 1 84 ? 9.719 -4.93 11.422 1 96.69 84 GLY A O 1
ATOM 659 N N . LYS A 1 85 ? 8.867 -2.883 11.055 1 97.81 85 LYS A N 1
ATOM 660 C CA . LYS A 1 85 ? 8.516 -3.213 9.68 1 97.81 85 LYS A CA 1
ATOM 661 C C . LYS A 1 85 ? 9.516 -2.613 8.695 1 97.81 85 LYS A C 1
ATOM 663 O O . LYS A 1 85 ? 9.461 -2.902 7.496 1 97.81 85 LYS A O 1
ATOM 668 N N . LEU A 1 86 ? 10.352 -1.812 9.172 1 98.62 86 LEU A N 1
ATOM 669 C CA . LEU A 1 86 ? 11.406 -1.206 8.359 1 98.62 86 LEU A CA 1
ATOM 670 C C . LEU A 1 86 ? 12.773 -1.76 8.742 1 98.62 86 LEU A C 1
ATOM 672 O O . LEU A 1 86 ? 13.141 -1.762 9.922 1 98.62 86 LEU A O 1
ATOM 676 N N . PRO A 1 87 ? 13.516 -2.152 7.766 1 98.38 87 PRO A N 1
ATOM 677 C CA . PRO A 1 87 ? 14.695 -2.965 8.07 1 98.38 87 PRO A CA 1
ATOM 678 C C . PRO A 1 87 ? 15.922 -2.119 8.406 1 98.38 87 PRO A C 1
ATOM 680 O O . PRO A 1 87 ? 16.828 -2.588 9.102 1 98.38 87 PRO A O 1
ATOM 683 N N . ALA A 1 88 ? 16.016 -0.927 7.883 1 98.19 88 ALA A N 1
ATOM 684 C CA . ALA A 1 88 ? 17.188 -0.101 8.125 1 98.19 88 ALA A CA 1
ATOM 685 C C . ALA A 1 88 ? 17.016 0.739 9.391 1 98.19 88 ALA A C 1
ATOM 687 O O . ALA A 1 88 ? 16.047 0.56 10.133 1 98.19 88 ALA A O 1
ATOM 688 N N . GLU A 1 89 ? 17.984 1.587 9.656 1 98.38 89 GLU A N 1
ATOM 689 C CA . GLU A 1 89 ? 17.891 2.449 10.828 1 98.38 89 GLU A CA 1
ATOM 690 C C . GLU A 1 89 ? 16.656 3.355 10.75 1 98.38 89 GLU A C 1
ATOM 692 O O . GLU A 1 89 ? 16.375 3.947 9.711 1 98.38 89 GLU A O 1
ATOM 697 N N . THR A 1 90 ? 15.953 3.473 11.914 1 98.62 90 THR A N 1
ATOM 698 C CA . THR A 1 90 ? 14.688 4.195 11.883 1 98.62 90 THR A CA 1
ATOM 699 C C . THR A 1 90 ? 14.656 5.281 12.953 1 98.62 90 THR A C 1
ATOM 701 O O . THR A 1 90 ? 15.453 5.258 13.891 1 98.62 90 THR A O 1
ATOM 704 N N . LEU A 1 91 ? 13.891 6.254 12.695 1 98.38 91 LEU A N 1
ATOM 705 C CA . LEU A 1 91 ? 13.375 7.164 13.711 1 98.38 91 LEU A CA 1
ATOM 706 C C . LEU A 1 91 ? 11.938 6.816 14.078 1 98.38 91 LEU A C 1
ATOM 708 O O . LEU A 1 91 ? 11.148 6.438 13.211 1 98.38 91 LEU A O 1
ATOM 712 N N . SER A 1 92 ? 11.625 6.984 15.352 1 98.38 92 SER A N 1
ATOM 713 C CA . SER A 1 92 ? 10.289 6.656 15.828 1 98.38 92 SER A CA 1
ATOM 714 C C . SER A 1 92 ? 9.594 7.879 16.422 1 98.38 92 SER A C 1
ATOM 716 O O . SER A 1 92 ? 10.258 8.82 16.875 1 98.38 92 SER A O 1
ATOM 718 N N . TYR A 1 93 ? 8.352 7.926 16.328 1 98 93 TYR A N 1
ATOM 719 C CA . TYR A 1 93 ? 7.5 8.906 16.984 1 98 93 TYR A CA 1
ATOM 720 C C . TYR A 1 93 ? 6.324 8.227 17.672 1 98 93 TYR A C 1
ATOM 722 O O . TYR A 1 93 ? 5.57 7.484 17.047 1 98 93 TYR A O 1
ATOM 730 N N . GLU A 1 94 ? 6.234 8.508 18.922 1 95.81 94 GLU A N 1
ATOM 731 C CA . GLU A 1 94 ? 5.137 7.965 19.719 1 95.81 94 GLU A CA 1
ATOM 732 C C . GLU A 1 94 ? 3.973 8.945 19.797 1 95.81 94 GLU A C 1
ATOM 734 O O . GLU A 1 94 ? 4.18 10.156 19.906 1 95.81 94 GLU A O 1
ATOM 739 N N . TYR A 1 95 ? 2.762 8.406 19.672 1 89.12 95 TYR A N 1
ATOM 740 C CA . TYR A 1 95 ? 1.574 9.25 19.734 1 89.12 95 TYR A CA 1
ATOM 741 C C . TYR A 1 95 ? 0.437 8.531 20.453 1 89.12 95 TYR A C 1
ATOM 743 O O . TYR A 1 95 ? 0.411 7.301 20.516 1 89.12 95 TYR A O 1
ATOM 751 N N . GLU A 1 96 ? -0.38 9.242 21.109 1 82.5 96 GLU A N 1
ATOM 752 C CA . GLU A 1 96 ? -1.476 8.695 21.906 1 82.5 96 GLU A CA 1
ATOM 753 C C . GLU A 1 96 ? -2.693 8.398 21.031 1 82.5 96 GLU A C 1
ATOM 755 O O . GLU A 1 96 ? -3.016 9.172 20.125 1 82.5 96 GLU A O 1
ATOM 760 N N . LEU A 1 97 ? -3.211 7.25 21.234 1 75.31 97 LEU A N 1
ATOM 761 C CA . LEU A 1 97 ? -4.512 6.883 20.688 1 75.31 97 LEU A CA 1
ATOM 762 C C . LEU A 1 97 ? -5.59 6.926 21.766 1 75.31 97 LEU A C 1
ATOM 764 O O . LEU A 1 97 ? -5.312 7.266 22.922 1 75.31 97 LEU A O 1
ATOM 768 N N . GLU A 1 98 ? -6.871 6.809 21.375 1 67.69 98 GLU A N 1
ATOM 769 C CA . GLU A 1 98 ? -7.969 6.73 22.328 1 67.69 98 GLU A CA 1
ATOM 770 C C . GLU A 1 98 ? -7.703 5.66 23.391 1 67.69 98 GLU A C 1
ATOM 772 O O . GLU A 1 98 ? -7.977 5.871 24.578 1 67.69 98 GLU A O 1
ATOM 777 N N . TYR A 1 99 ? -7.137 4.555 22.75 1 67.06 99 TYR A N 1
ATOM 778 C CA . TYR A 1 99 ? -6.852 3.463 23.672 1 67.06 99 TYR A CA 1
ATOM 779 C C . TYR A 1 99 ? -5.371 3.092 23.641 1 67.06 99 TYR A C 1
ATOM 781 O O . TYR A 1 99 ? -4.973 2.182 22.906 1 67.06 99 TYR A O 1
ATOM 789 N N . GLY A 1 100 ? -4.504 3.865 24.219 1 80.62 100 GLY A N 1
ATOM 790 C CA . GLY A 1 100 ? -3.115 3.479 24.406 1 80.62 100 GLY A CA 1
ATOM 791 C C . GLY A 1 100 ? -2.15 4.293 23.562 1 80.62 100 GLY A C 1
ATOM 792 O O . GLY A 1 100 ? -2.512 5.355 23.047 1 80.62 100 GLY A O 1
ATOM 793 N N . ILE A 1 101 ? -0.855 3.824 23.547 1 86.75 101 ILE A N 1
ATOM 794 C CA . ILE A 1 101 ? 0.23 4.508 22.844 1 86.75 101 ILE A CA 1
ATOM 795 C C . ILE A 1 101 ? 0.65 3.695 21.625 1 86.75 101 ILE A C 1
ATOM 797 O O . ILE A 1 101 ? 0.749 2.469 21.688 1 86.75 101 ILE A O 1
ATOM 801 N N . ASP A 1 102 ? 0.644 4.324 20.547 1 91.25 102 ASP A N 1
ATOM 802 C CA . ASP A 1 102 ? 1.152 3.719 19.312 1 91.25 102 ASP A CA 1
ATOM 803 C C . ASP A 1 102 ? 2.383 4.461 18.812 1 91.25 102 ASP A C 1
ATOM 805 O O . ASP A 1 102 ? 2.74 5.52 19.328 1 91.25 102 ASP A O 1
ATOM 809 N N . SER A 1 103 ? 3.121 3.824 17.906 1 96.56 103 SER A N 1
ATOM 810 C CA . SER A 1 103 ? 4.312 4.453 17.344 1 96.56 103 SER A CA 1
ATOM 811 C C . SER A 1 103 ? 4.422 4.188 15.852 1 96.56 103 SER A C 1
ATOM 813 O O . SER A 1 103 ? 3.922 3.178 15.352 1 96.56 103 SER A O 1
ATOM 815 N N . LEU A 1 104 ? 4.965 5.148 15.18 1 98.5 104 LEU A N 1
ATOM 816 C CA . LEU A 1 104 ? 5.336 5.012 13.773 1 98.5 104 LEU A CA 1
ATOM 817 C C . LEU A 1 104 ? 6.84 5.188 13.586 1 98.5 104 LEU A C 1
ATOM 819 O O . LEU A 1 104 ? 7.5 5.809 14.422 1 98.5 104 LEU A O 1
ATOM 823 N N . GLU A 1 105 ? 7.305 4.586 12.57 1 98.88 105 GLU A N 1
ATOM 824 C CA . GLU A 1 105 ? 8.727 4.676 12.242 1 98.88 105 GLU A CA 1
ATOM 825 C C . GLU A 1 105 ? 8.93 5.07 10.781 1 98.88 105 GLU A C 1
ATOM 827 O O . GLU A 1 105 ? 8.07 4.812 9.938 1 98.88 105 GLU A O 1
ATOM 832 N N . ILE A 1 106 ? 10.055 5.695 10.539 1 98.94 106 ILE A N 1
ATOM 833 C CA . ILE A 1 106 ? 10.531 6.051 9.211 1 98.94 106 ILE A CA 1
ATOM 834 C C . ILE A 1 106 ? 12.039 5.797 9.125 1 98.94 106 ILE A C 1
ATOM 836 O O . ILE A 1 106 ? 12.75 5.891 10.125 1 98.94 106 ILE A O 1
ATOM 840 N N . HIS A 1 107 ? 12.523 5.332 7.93 1 98.88 107 HIS A N 1
ATOM 841 C CA . HIS A 1 107 ? 13.969 5.18 7.801 1 98.88 107 HIS A CA 1
ATOM 842 C C . HIS A 1 107 ? 14.68 6.516 7.977 1 98.88 107 HIS A C 1
ATOM 844 O O . HIS A 1 107 ? 14.227 7.543 7.465 1 98.88 107 HIS A O 1
ATOM 850 N N . LYS A 1 108 ? 15.789 6.52 8.594 1 98.81 108 LYS A N 1
ATOM 851 C CA . LYS A 1 108 ? 16.531 7.746 8.852 1 98.81 108 LYS A CA 1
ATOM 852 C C . LYS A 1 108 ? 17.016 8.383 7.543 1 98.81 108 LYS A C 1
ATOM 854 O O . LYS A 1 108 ? 17.234 9.594 7.477 1 98.81 108 LYS A O 1
ATOM 859 N N . ASP A 1 109 ? 17.125 7.559 6.551 1 98.56 109 ASP A N 1
ATOM 860 C CA . ASP A 1 109 ? 17.625 8.078 5.281 1 98.56 109 ASP A CA 1
ATOM 861 C C . ASP A 1 109 ? 16.484 8.344 4.301 1 98.56 109 ASP A C 1
ATOM 863 O O . ASP A 1 109 ? 16.719 8.547 3.109 1 98.56 109 ASP A O 1
ATOM 867 N N . ALA A 1 110 ? 15.266 8.289 4.75 1 98.75 110 ALA A N 1
ATOM 868 C CA . ALA A 1 110 ? 14.102 8.375 3.877 1 98.75 110 ALA A CA 1
ATOM 869 C C . ALA A 1 110 ? 13.945 9.781 3.309 1 98.75 110 ALA A C 1
ATOM 871 O O . ALA A 1 110 ? 13.422 9.953 2.203 1 98.75 110 ALA A O 1
ATOM 872 N N . ILE A 1 111 ? 14.305 10.766 4.094 1 98.69 111 ILE A N 1
ATOM 873 C CA . ILE A 1 111 ? 14.109 12.164 3.73 1 98.69 111 ILE A CA 1
ATOM 874 C C . ILE A 1 111 ? 15.398 12.945 4 1 98.69 111 ILE A C 1
ATOM 876 O O . ILE A 1 111 ? 15.992 12.828 5.074 1 98.69 111 ILE A O 1
ATOM 880 N N . LEU A 1 112 ? 15.789 13.648 2.992 1 98.31 112 LEU A N 1
ATOM 881 C CA . LEU A 1 112 ? 16.938 14.531 3.168 1 98.31 112 LEU A CA 1
ATOM 882 C C . LEU A 1 112 ? 16.516 15.883 3.719 1 98.31 112 LEU A C 1
ATOM 884 O O . LEU A 1 112 ? 15.391 16.328 3.488 1 98.31 112 LEU A O 1
ATOM 888 N N . GLU A 1 113 ? 17.453 16.516 4.41 1 98.5 113 GLU A N 1
ATOM 889 C CA . GLU A 1 113 ? 17.172 17.844 4.957 1 98.5 113 GLU A CA 1
ATOM 890 C C . GLU A 1 113 ? 16.719 18.812 3.865 1 98.5 113 GLU A C 1
ATOM 892 O O . GLU A 1 113 ? 17.328 18.875 2.797 1 98.5 113 GLU A O 1
ATOM 897 N N . GLY A 1 114 ? 15.617 19.469 4.086 1 98.69 114 GLY A N 1
ATOM 898 C CA . GLY A 1 114 ? 15.141 20.5 3.174 1 98.69 114 GLY A CA 1
ATOM 899 C C . GLY A 1 114 ? 14.172 19.969 2.129 1 98.69 114 GLY A C 1
ATOM 900 O O . GLY A 1 114 ? 13.5 20.75 1.446 1 98.69 114 GLY A O 1
ATOM 901 N N . GLN A 1 115 ? 14.109 18.656 1.974 1 98.88 115 GLN A N 1
ATOM 902 C CA . GLN A 1 115 ? 13.18 18.078 1.005 1 98.88 115 GLN A CA 1
ATOM 903 C C . GLN A 1 115 ? 11.734 18.375 1.396 1 98.88 115 GLN A C 1
ATOM 905 O O . GLN A 1 115 ? 11.375 18.312 2.574 1 98.88 115 GLN A O 1
ATOM 910 N N . ARG A 1 116 ? 10.938 18.75 0.47 1 98.94 116 ARG A N 1
ATOM 911 C CA . ARG A 1 116 ? 9.508 18.984 0.657 1 98.94 116 ARG A CA 1
ATOM 912 C C . ARG A 1 116 ? 8.711 17.719 0.405 1 98.94 116 ARG A C 1
ATOM 914 O O . ARG A 1 116 ? 8.898 17.047 -0.614 1 98.94 116 ARG A O 1
ATOM 921 N N . VAL A 1 117 ? 7.805 17.438 1.335 1 98.94 117 VAL A N 1
ATOM 922 C CA . VAL A 1 117 ? 7.129 16.141 1.339 1 98.94 117 VAL A CA 1
ATOM 923 C C . VAL A 1 117 ? 5.617 16.344 1.405 1 98.94 117 VAL A C 1
ATOM 925 O O . VAL A 1 117 ? 5.129 17.156 2.201 1 98.94 117 VAL A O 1
ATOM 928 N N . VAL A 1 118 ? 4.902 15.742 0.519 1 99 118 VAL A N 1
ATOM 929 C CA . VAL A 1 118 ? 3.455 15.617 0.651 1 99 118 VAL A CA 1
ATOM 930 C C . VAL A 1 118 ? 3.105 14.32 1.369 1 99 118 VAL A C 1
ATOM 932 O O . VAL A 1 118 ? 3.619 13.25 1.021 1 99 118 VAL A O 1
ATOM 935 N N . ILE A 1 119 ? 2.297 14.398 2.414 1 99 119 ILE A N 1
ATOM 936 C CA . ILE A 1 119 ? 1.835 13.211 3.131 1 99 119 ILE A CA 1
ATOM 937 C C . ILE A 1 119 ? 0.438 12.828 2.646 1 99 119 ILE A C 1
ATOM 939 O O . ILE A 1 119 ? -0.45 13.68 2.561 1 99 119 ILE A O 1
ATOM 943 N N . VAL A 1 120 ? 0.236 11.547 2.33 1 98.94 120 VAL A N 1
ATOM 944 C CA . VAL A 1 120 ? -1.006 11.086 1.723 1 98.94 120 VAL A CA 1
ATOM 945 C C . VAL A 1 120 ? -1.619 9.984 2.582 1 98.94 120 VAL A C 1
ATOM 947 O O . VAL A 1 120 ? -0.91 9.094 3.064 1 98.94 120 VAL A O 1
ATOM 950 N N . ASP A 1 121 ? -2.885 10.016 2.77 1 98.81 121 ASP A N 1
ATOM 951 C CA . ASP A 1 121 ? -3.648 8.922 3.365 1 98.81 121 ASP A CA 1
ATOM 952 C C . ASP A 1 121 ? -5.059 8.852 2.781 1 98.81 121 ASP A C 1
ATOM 954 O O . ASP A 1 121 ? -5.488 9.773 2.08 1 98.81 121 ASP A O 1
ATOM 958 N N . ASP A 1 122 ? -5.727 7.727 3.029 1 98.69 122 ASP A N 1
ATOM 959 C CA . ASP A 1 122 ? -7.059 7.57 2.451 1 98.69 122 ASP A CA 1
ATOM 960 C C . ASP A 1 122 ? -8.094 8.375 3.23 1 98.69 122 ASP A C 1
ATOM 962 O O . ASP A 1 122 ? -9.062 8.883 2.654 1 98.69 122 ASP A O 1
ATOM 966 N N . LEU A 1 123 ? -7.84 8.5 4.594 1 98.5 123 LEU A N 1
ATOM 967 C CA . LEU A 1 123 ? -8.914 9.039 5.418 1 98.5 123 LEU A CA 1
ATOM 968 C C . LEU A 1 123 ? -8.352 9.805 6.613 1 98.5 123 LEU A C 1
ATOM 970 O O . LEU A 1 123 ? -7.492 9.281 7.332 1 98.5 123 LEU A O 1
ATOM 974 N N . LEU A 1 124 ? -8.797 11.062 6.773 1 98.25 124 LEU A N 1
ATOM 975 C CA . LEU A 1 124 ? -8.539 11.82 7.992 1 98.25 124 LEU A CA 1
ATOM 976 C C . LEU A 1 124 ? -9.633 11.57 9.023 1 98.25 124 LEU A C 1
ATOM 978 O O . LEU A 1 124 ? -10.805 11.891 8.789 1 98.25 124 LEU A O 1
ATOM 982 N N . ALA A 1 125 ? -9.281 10.969 10.078 1 95.38 125 ALA A N 1
ATOM 983 C CA . ALA A 1 125 ? -10.188 10.812 11.211 1 95.38 125 ALA A CA 1
ATOM 984 C C . ALA A 1 125 ? -9.805 11.742 12.359 1 95.38 125 ALA A C 1
ATOM 986 O O . ALA A 1 125 ? -10.133 12.93 12.344 1 95.38 125 ALA A O 1
ATOM 987 N N . THR A 1 126 ? -9.016 11.258 13.344 1 94.06 126 THR A N 1
ATOM 988 C CA . THR A 1 126 ? -8.648 12.078 14.492 1 94.06 126 THR A CA 1
ATOM 989 C C . THR A 1 126 ? -7.332 12.805 14.234 1 94.06 126 THR A C 1
ATOM 991 O O . THR A 1 126 ? -6.984 13.742 14.953 1 94.06 126 THR A O 1
ATOM 994 N N . GLY A 1 127 ? -6.605 12.328 13.281 1 95.5 127 GLY A N 1
ATOM 995 C CA . GLY A 1 127 ? -5.41 13.031 12.844 1 95.5 127 GLY A CA 1
ATOM 996 C C . GLY A 1 127 ? -4.145 12.523 13.516 1 95.5 127 GLY A C 1
ATOM 997 O O . GLY A 1 127 ? -3.041 12.961 13.172 1 95.5 127 GLY A O 1
ATOM 998 N N . GLY A 1 128 ? -4.238 11.523 14.445 1 94.62 128 GLY A N 1
ATOM 999 C CA . GLY A 1 128 ? -3.105 11.039 15.211 1 94.62 128 GLY A CA 1
ATOM 1000 C C . GLY A 1 128 ? -2.012 10.438 14.352 1 94.62 128 GLY A C 1
ATOM 1001 O O . GLY A 1 128 ? -0.844 10.812 14.469 1 94.62 128 GLY A O 1
ATOM 1002 N N . THR A 1 129 ? -2.363 9.477 13.461 1 95.88 129 THR A N 1
ATOM 1003 C CA . THR A 1 129 ? -1.413 8.805 12.586 1 95.88 129 THR A CA 1
ATOM 1004 C C . THR A 1 129 ? -0.686 9.805 11.695 1 95.88 129 THR A C 1
ATOM 1006 O O . THR A 1 129 ? 0.538 9.75 11.555 1 95.88 129 THR A O 1
ATOM 1009 N N . ILE A 1 130 ? -1.431 10.727 11.211 1 98 130 ILE A N 1
ATOM 1010 C CA . ILE A 1 130 ? -0.889 11.688 10.258 1 98 130 ILE A CA 1
ATOM 1011 C C . ILE A 1 130 ? 0.01 12.688 10.992 1 98 130 ILE A C 1
ATOM 1013 O O . ILE A 1 130 ? 1.05 13.094 10.469 1 98 130 ILE A O 1
ATOM 1017 N N . TYR A 1 131 ? -0.414 13.086 12.172 1 98.06 131 TYR A N 1
ATOM 1018 C CA . TYR A 1 131 ? 0.432 13.969 12.969 1 98.06 131 TYR A CA 1
ATOM 1019 C C . TYR A 1 131 ? 1.786 13.32 13.242 1 98.06 131 TYR A C 1
ATOM 1021 O O . TYR A 1 131 ? 2.828 13.961 13.078 1 98.06 131 TYR A O 1
ATOM 1029 N N . ALA A 1 132 ? 1.778 12.078 13.641 1 98.25 132 ALA A N 1
ATOM 1030 C CA . ALA A 1 132 ? 3.014 11.336 13.883 1 98.25 132 ALA A CA 1
ATOM 1031 C C . ALA A 1 132 ? 3.871 11.281 12.625 1 98.25 132 ALA A C 1
ATOM 1033 O O . ALA A 1 132 ? 5.094 11.445 12.688 1 98.25 132 ALA A O 1
ATOM 1034 N N . SER A 1 133 ? 3.262 11.07 11.477 1 98.75 133 SER A N 1
ATOM 1035 C CA . SER A 1 133 ? 3.975 11.031 10.203 1 98.75 133 SER A CA 1
ATOM 1036 C C . SER A 1 133 ? 4.629 12.375 9.891 1 98.75 133 SER A C 1
ATOM 1038 O O . SER A 1 133 ? 5.781 12.422 9.453 1 98.75 133 SER A O 1
ATOM 1040 N N . ALA A 1 134 ? 3.893 13.438 10.117 1 98.88 134 ALA A N 1
ATOM 1041 C CA . ALA A 1 134 ? 4.422 14.773 9.883 1 98.88 134 ALA A CA 1
ATOM 1042 C C . ALA A 1 134 ? 5.625 15.055 10.773 1 98.88 134 ALA A C 1
ATOM 1044 O O . ALA A 1 134 ? 6.637 15.594 10.32 1 98.88 134 ALA A O 1
ATOM 1045 N N . LYS A 1 135 ? 5.512 14.625 12.008 1 98.75 135 LYS A N 1
ATOM 1046 C CA . LYS A 1 135 ? 6.605 14.844 12.945 1 98.75 135 LYS A CA 1
ATOM 1047 C C . LYS A 1 135 ? 7.852 14.062 12.539 1 98.75 135 LYS A C 1
ATOM 1049 O O . LYS A 1 135 ? 8.977 14.562 12.672 1 98.75 135 LYS A O 1
ATOM 1054 N N . LEU A 1 136 ? 7.668 12.867 12.094 1 98.88 136 LEU A N 1
ATOM 1055 C CA . LEU A 1 136 ? 8.789 12.062 11.617 1 98.88 136 LEU A CA 1
ATOM 1056 C C . LEU A 1 136 ? 9.484 12.75 10.445 1 98.88 136 LEU A C 1
ATOM 1058 O O . LEU A 1 136 ? 10.719 12.797 10.391 1 98.88 136 LEU A O 1
ATOM 1062 N N . VAL A 1 137 ? 8.703 13.297 9.461 1 98.88 137 VAL A N 1
ATOM 1063 C CA . VAL A 1 137 ? 9.25 14.031 8.328 1 98.88 137 VAL A CA 1
ATOM 1064 C C . VAL A 1 137 ? 10.078 15.211 8.828 1 98.88 137 VAL A C 1
ATOM 1066 O O . VAL A 1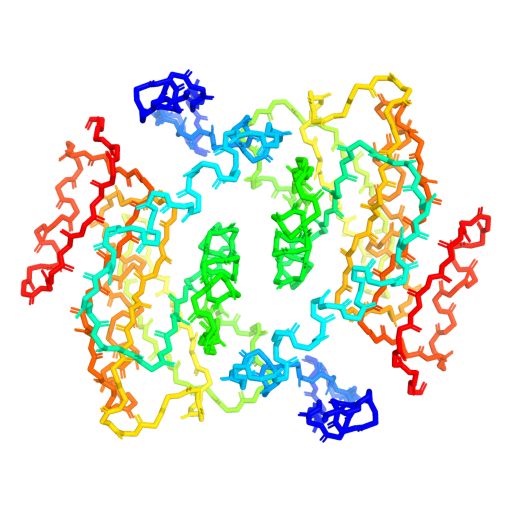 137 ? 11.219 15.406 8.391 1 98.88 137 VAL A O 1
ATOM 1069 N N . GLU A 1 138 ? 9.547 15.883 9.758 1 98.88 138 GLU A N 1
ATOM 1070 C CA . GLU A 1 138 ? 10.18 17.094 10.273 1 98.88 138 GLU A CA 1
ATOM 1071 C C . GLU A 1 138 ? 11.422 16.75 11.094 1 98.88 138 GLU A C 1
ATOM 1073 O O . GLU A 1 138 ? 12.422 17.469 11.047 1 98.88 138 GLU A O 1
ATOM 1078 N N . LYS A 1 139 ? 11.359 15.688 11.82 1 98.69 139 LYS A N 1
ATOM 1079 C CA . LYS A 1 139 ? 12.508 15.25 12.609 1 98.69 139 LYS A CA 1
ATOM 1080 C C . LYS A 1 139 ? 13.695 14.93 11.711 1 98.69 139 LYS A C 1
ATOM 1082 O O . LYS A 1 139 ? 14.852 15.078 12.125 1 98.69 139 LYS A O 1
ATOM 1087 N N . LEU A 1 140 ? 13.43 14.5 10.508 1 98.75 140 LEU A N 1
ATOM 1088 C CA . LEU A 1 140 ? 14.492 14.18 9.562 1 98.75 140 LEU A CA 1
ATOM 1089 C C . LEU A 1 140 ? 14.984 15.438 8.859 1 98.75 140 LEU A C 1
ATOM 1091 O O . LEU A 1 140 ? 15.906 15.375 8.039 1 98.75 140 LEU A O 1
ATOM 1095 N N . GLY A 1 141 ? 14.32 16.578 9.141 1 98.75 141 GLY A N 1
ATOM 1096 C CA . GLY A 1 141 ? 14.703 17.828 8.523 1 98.75 141 GLY A CA 1
ATOM 1097 C C . GLY A 1 141 ? 13.906 18.156 7.281 1 98.75 141 GLY A C 1
ATOM 1098 O O . GLY A 1 141 ? 14.195 19.141 6.586 1 98.75 141 GLY A O 1
ATOM 1099 N N . GLY A 1 142 ? 12.914 17.375 6.938 1 98.88 142 GLY A N 1
ATOM 1100 C CA . GLY A 1 142 ? 12.023 17.641 5.816 1 98.88 142 GLY A CA 1
ATOM 1101 C C . GLY A 1 142 ? 11 18.719 6.109 1 98.88 142 GLY A C 1
ATOM 1102 O O . GLY A 1 142 ? 10.82 19.109 7.266 1 98.88 142 GLY A O 1
ATOM 1103 N N . ILE A 1 143 ? 10.406 19.172 5.051 1 98.88 143 ILE A N 1
ATOM 1104 C CA . ILE A 1 143 ? 9.328 20.156 5.133 1 98.88 143 ILE A CA 1
ATOM 1105 C C . ILE A 1 143 ? 8.023 19.531 4.633 1 98.88 143 ILE A C 1
ATOM 1107 O O . ILE A 1 143 ? 7.961 19.031 3.508 1 98.88 143 ILE A O 1
ATOM 1111 N N . VAL A 1 144 ? 7.016 19.516 5.488 1 98.94 144 VAL A N 1
ATOM 1112 C CA . VAL A 1 144 ? 5.711 19.031 5.043 1 98.94 144 VAL A CA 1
ATOM 1113 C C . VAL A 1 144 ? 5.047 20.094 4.152 1 98.94 144 VAL A C 1
ATOM 1115 O O . VAL A 1 144 ? 4.637 21.141 4.633 1 98.94 144 VAL A O 1
ATOM 1118 N N . ASP A 1 145 ? 4.969 19.766 2.895 1 98.94 145 ASP A N 1
ATOM 1119 C CA . ASP A 1 145 ? 4.348 20.703 1.959 1 98.94 145 ASP A CA 1
ATOM 1120 C C . ASP A 1 145 ? 2.842 20.797 2.197 1 98.94 145 ASP A C 1
ATOM 1122 O O . ASP A 1 145 ? 2.299 21.891 2.359 1 98.94 145 ASP A O 1
ATOM 1126 N N . CYS A 1 146 ? 2.209 19.703 2.18 1 98.94 146 CYS A N 1
ATOM 1127 C CA . CYS A 1 146 ? 0.805 19.578 2.549 1 98.94 146 CYS A CA 1
ATOM 1128 C C . CYS A 1 146 ? 0.462 18.141 2.91 1 98.94 146 CYS A C 1
ATOM 1130 O O . CYS A 1 146 ? 1.307 17.25 2.799 1 98.94 146 CYS A O 1
ATOM 1132 N N . ILE A 1 147 ? -0.696 17.969 3.473 1 98.94 147 ILE A N 1
ATOM 1133 C CA . ILE A 1 147 ? -1.273 16.672 3.795 1 98.94 147 ILE A CA 1
ATOM 1134 C C . ILE A 1 147 ? -2.592 16.484 3.047 1 98.94 147 ILE A C 1
ATOM 1136 O O . ILE A 1 147 ? -3.48 17.344 3.127 1 98.94 147 ILE A O 1
ATOM 1140 N N . ILE A 1 148 ? -2.678 15.398 2.299 1 98.94 148 ILE A N 1
ATOM 1141 C CA . ILE A 1 148 ? -3.828 15.266 1.411 1 98.94 148 ILE A CA 1
ATOM 1142 C C . ILE A 1 148 ? -4.496 13.914 1.628 1 98.94 148 ILE A C 1
ATOM 1144 O O . ILE A 1 148 ? -3.82 12.906 1.844 1 98.94 148 ILE A O 1
ATOM 1148 N N . PHE A 1 149 ? -5.805 13.906 1.563 1 98.94 149 PHE A N 1
ATOM 1149 C CA . PHE A 1 149 ? -6.641 12.734 1.811 1 98.94 149 PHE A CA 1
ATOM 1150 C C . PHE A 1 149 ? -7.672 12.562 0.703 1 98.94 149 PHE A C 1
ATOM 1152 O O . PHE A 1 149 ? -8.117 13.539 0.102 1 98.94 149 PHE A O 1
ATOM 1159 N N . LEU A 1 150 ? -7.996 11.266 0.457 1 98.94 150 LEU A N 1
ATOM 1160 C CA . LEU A 1 150 ? -9.18 11.047 -0.365 1 98.94 150 LEU A CA 1
ATOM 1161 C C . LEU A 1 150 ? -10.438 11.531 0.353 1 98.94 150 LEU A C 1
ATOM 1163 O O . LEU A 1 150 ? -11.273 12.211 -0.244 1 98.94 150 LEU A O 1
ATOM 1167 N N . SER A 1 151 ? -10.508 11.188 1.682 1 98.88 151 SER A N 1
ATOM 1168 C CA . SER A 1 151 ? -11.727 11.508 2.422 1 98.88 151 SER A CA 1
ATOM 1169 C C . SER A 1 151 ? -11.406 12.016 3.822 1 98.88 151 SER A C 1
ATOM 1171 O O . SER A 1 151 ? -10.281 11.852 4.305 1 98.88 151 SER A O 1
ATOM 1173 N N . GLU A 1 152 ? -12.359 12.633 4.434 1 98.69 152 GLU A N 1
ATOM 1174 C CA . GLU A 1 152 ? -12.25 13.227 5.766 1 98.69 152 GLU A CA 1
ATOM 1175 C C . GLU A 1 152 ? -13.539 13.031 6.562 1 98.69 152 GLU A C 1
ATOM 1177 O O . GLU A 1 152 ? -14.641 13.227 6.035 1 98.69 152 GLU A O 1
ATOM 1182 N N . LEU A 1 153 ? -13.383 12.516 7.793 1 98.19 153 LEU A N 1
ATOM 1183 C CA . LEU A 1 153 ? -14.484 12.539 8.758 1 98.19 153 LEU A CA 1
ATOM 1184 C C . LEU A 1 153 ? -14.461 13.836 9.562 1 98.19 153 LEU A C 1
ATOM 1186 O O . LEU A 1 153 ? -13.844 13.891 10.633 1 98.19 153 LEU A O 1
ATOM 1190 N N . THR A 1 154 ? -15.203 14.797 9.133 1 97.75 154 THR A N 1
ATOM 1191 C CA . THR A 1 154 ? -15.109 16.156 9.672 1 97.75 154 THR A CA 1
ATOM 1192 C C . THR A 1 154 ? -15.57 16.188 11.125 1 97.75 154 THR A C 1
ATOM 1194 O O . THR A 1 154 ? -15.102 17.016 11.906 1 97.75 154 THR A O 1
ATOM 1197 N N . PHE A 1 155 ? -16.422 15.281 11.547 1 95.75 155 PHE A N 1
ATOM 1198 C CA . PHE A 1 155 ? -17 15.305 12.883 1 95.75 155 PHE A CA 1
ATOM 1199 C C . PHE A 1 155 ? -15.977 14.828 13.914 1 95.75 155 PHE A C 1
ATOM 1201 O O . PHE A 1 155 ? -16.188 14.992 15.125 1 95.75 155 PHE A O 1
ATOM 1208 N N . LEU A 1 156 ? -14.906 14.328 13.477 1 95.44 156 LEU A N 1
ATOM 1209 C CA . LEU A 1 156 ? -13.891 13.859 14.414 1 95.44 156 LEU A CA 1
ATOM 1210 C C . LEU A 1 156 ? -12.828 14.922 14.648 1 95.44 156 LEU A C 1
ATOM 1212 O O . LEU A 1 156 ? -11.891 14.719 15.422 1 95.44 156 LEU A O 1
ATOM 1216 N N . ASP A 1 157 ? -12.844 15.977 13.953 1 95.75 157 ASP A N 1
ATOM 1217 C CA . ASP A 1 157 ? -12.062 17.188 14.164 1 95.75 157 ASP A CA 1
ATOM 1218 C C . ASP A 1 157 ? -10.57 16.906 14.078 1 95.75 157 ASP A C 1
ATOM 1220 O O . ASP A 1 157 ? -9.789 17.391 14.906 1 95.75 157 ASP A O 1
ATOM 1224 N N . GLY A 1 158 ? -10.195 16.094 13.148 1 95.88 158 GLY A N 1
ATOM 1225 C CA . GLY A 1 158 ? -8.797 15.742 12.969 1 95.88 158 GLY A CA 1
ATOM 1226 C C . GLY A 1 158 ? -7.922 16.922 12.594 1 95.88 158 GLY A C 1
ATOM 1227 O O . GLY A 1 158 ? -6.723 16.922 12.883 1 95.88 158 GLY A O 1
ATOM 1228 N N . ARG A 1 159 ? -8.469 17.969 11.977 1 97.44 159 ARG A N 1
ATOM 1229 C CA . ARG A 1 159 ? -7.715 19.156 11.555 1 97.44 159 ARG A CA 1
ATOM 1230 C C . ARG A 1 159 ? -7.172 19.906 12.758 1 97.44 159 ARG A C 1
ATOM 1232 O O . ARG A 1 159 ? -6.148 20.594 12.656 1 97.44 159 ARG A O 1
ATOM 1239 N N . LYS A 1 160 ? -7.855 19.781 13.852 1 97.06 160 LYS A N 1
ATOM 1240 C CA . LYS A 1 160 ? -7.375 20.453 15.062 1 97.06 160 LYS A CA 1
ATOM 1241 C C . LYS A 1 160 ? -5.996 19.938 15.461 1 97.06 160 LYS A C 1
ATOM 1243 O O . LYS A 1 160 ? -5.109 20.734 15.797 1 97.06 160 LYS A O 1
ATOM 1248 N N . LYS A 1 161 ? -5.84 18.625 15.414 1 95.12 161 LYS A N 1
ATOM 1249 C CA . LYS A 1 161 ? -4.555 18.016 15.742 1 95.12 161 LYS A CA 1
ATOM 1250 C C . LYS A 1 161 ? -3.484 18.406 14.727 1 95.12 161 LYS A C 1
ATOM 1252 O O . LYS A 1 161 ? -2.291 18.391 15.039 1 95.12 161 LYS A O 1
ATOM 1257 N N . LEU A 1 162 ? -3.918 18.734 13.555 1 97.94 162 LEU A N 1
ATOM 1258 C CA . LEU A 1 162 ? -3.008 19.031 12.453 1 97.94 162 LEU A CA 1
ATOM 1259 C C . LEU A 1 162 ? -2.93 20.531 12.188 1 97.94 162 LEU A C 1
ATOM 1261 O O . LEU A 1 162 ? -2.656 20.953 11.062 1 97.94 162 LEU A O 1
ATOM 1265 N N . ASP A 1 163 ? -3.242 21.203 13.242 1 97.12 163 ASP A N 1
ATOM 1266 C CA . ASP A 1 163 ? -3.156 22.656 13.133 1 97.12 163 ASP A CA 1
ATOM 1267 C C . ASP A 1 163 ? -1.765 23.094 12.68 1 97.12 163 ASP A C 1
ATOM 1269 O O . ASP A 1 163 ? -0.758 22.578 13.172 1 97.12 163 ASP A O 1
ATOM 1273 N N . GLY A 1 164 ? -1.655 23.984 11.648 1 97.75 164 GLY A N 1
ATOM 1274 C CA . GLY A 1 164 ? -0.382 24.453 11.133 1 97.75 164 GLY A CA 1
ATOM 1275 C C . GLY A 1 164 ? -0.002 23.828 9.805 1 97.75 164 GLY A C 1
ATOM 1276 O O . GLY A 1 164 ? 0.89 24.328 9.109 1 97.75 164 GLY A O 1
ATOM 1277 N N . TYR A 1 165 ? -0.643 22.734 9.539 1 98.75 165 TYR A N 1
ATOM 1278 C CA . TYR A 1 165 ? -0.38 22.094 8.25 1 98.75 165 TYR A CA 1
ATOM 1279 C C . TYR A 1 165 ? -1.436 22.469 7.223 1 98.75 165 TYR A C 1
ATOM 1281 O O . TYR A 1 165 ? -2.566 22.812 7.582 1 98.75 165 TYR A O 1
ATOM 1289 N N . ASP A 1 166 ? -1.077 22.516 5.969 1 98.75 166 ASP A N 1
ATOM 1290 C CA . ASP A 1 166 ? -2.033 22.641 4.871 1 98.75 166 ASP A CA 1
ATOM 1291 C C . ASP A 1 166 ? -2.705 21.297 4.574 1 98.75 166 ASP A C 1
ATOM 1293 O O . ASP A 1 166 ? -2.049 20.359 4.133 1 98.75 166 ASP A O 1
ATOM 1297 N N . ILE A 1 167 ? -4.004 21.234 4.805 1 98.81 167 ILE A N 1
ATOM 1298 C CA . ILE A 1 167 ? -4.734 19.984 4.699 1 98.81 167 ILE A CA 1
ATOM 1299 C C . ILE A 1 167 ? -5.695 20.047 3.51 1 98.81 167 ILE A C 1
ATOM 1301 O O . ILE A 1 167 ? -6.469 20.984 3.377 1 98.81 167 ILE A O 1
ATOM 1305 N N . ILE A 1 168 ? -5.652 19.062 2.635 1 98.81 168 ILE A N 1
ATOM 1306 C CA . ILE A 1 168 ? -6.574 18.906 1.517 1 98.81 168 ILE A CA 1
ATOM 1307 C C . ILE A 1 168 ? -7.324 17.578 1.651 1 98.81 168 ILE A C 1
ATOM 1309 O O . ILE A 1 168 ? -6.715 16.531 1.874 1 98.81 168 ILE A O 1
ATOM 1313 N N . SER A 1 169 ? -8.578 17.562 1.616 1 98.81 169 SER A N 1
ATOM 1314 C CA . SER A 1 169 ? -9.406 16.375 1.523 1 98.81 169 SER A CA 1
ATOM 1315 C C . SER A 1 169 ? -10.445 16.5 0.41 1 98.81 169 SER A C 1
ATOM 1317 O O . SER A 1 169 ? -11.109 17.531 0.292 1 98.81 169 SER A O 1
ATOM 1319 N N . LEU A 1 170 ? -10.586 15.531 -0.436 1 98.81 170 LEU A N 1
ATOM 1320 C CA . LEU A 1 170 ? -11.398 15.625 -1.642 1 98.81 170 LEU A CA 1
ATOM 1321 C C . LEU A 1 170 ? -12.867 15.367 -1.327 1 98.81 170 LEU A C 1
ATOM 1323 O O . LEU A 1 170 ? -13.75 15.969 -1.94 1 98.81 170 LEU A O 1
ATOM 1327 N N . ILE A 1 171 ? -13.109 14.43 -0.42 1 98.81 171 ILE A N 1
ATOM 1328 C CA . ILE A 1 171 ? -14.453 14.008 -0.047 1 98.81 171 ILE A CA 1
ATOM 1329 C C . ILE A 1 171 ? -14.672 14.25 1.446 1 98.81 171 ILE A C 1
ATOM 1331 O O . ILE A 1 171 ? -13.844 13.867 2.271 1 98.81 171 ILE A O 1
ATOM 1335 N N . LYS A 1 172 ? -15.695 14.906 1.822 1 98.5 172 LYS A N 1
ATOM 1336 C CA . LYS A 1 172 ? -15.984 15.188 3.227 1 98.5 172 LYS A CA 1
ATOM 1337 C C . LYS A 1 172 ? -17.281 14.523 3.664 1 98.5 172 LYS A C 1
ATOM 1339 O O . LYS A 1 172 ? -18.281 14.57 2.945 1 98.5 172 LYS A O 1
ATOM 1344 N N . PHE A 1 173 ? -17.156 13.805 4.738 1 97.94 173 PHE A N 1
ATOM 1345 C CA . PHE A 1 173 ? -18.328 13.258 5.414 1 97.94 173 PHE A CA 1
ATOM 1346 C C . PHE A 1 173 ? -18.672 14.078 6.648 1 97.94 173 PHE A C 1
ATOM 1348 O O . PHE A 1 173 ? -17.781 14.562 7.348 1 97.94 173 PHE A O 1
ATOM 1355 N N . MET B 1 1 ? 18.016 3.592 -17.562 1 94.81 1 MET B N 1
ATOM 1356 C CA . MET B 1 1 ? 17.766 2.746 -16.406 1 94.81 1 MET B CA 1
ATOM 1357 C C . MET B 1 1 ? 17.562 1.295 -16.828 1 94.81 1 MET B C 1
ATOM 1359 O O . MET B 1 1 ? 17 1.025 -17.891 1 94.81 1 MET B O 1
ATOM 1363 N N . THR B 1 2 ? 18.125 0.322 -16 1 97.81 2 THR B N 1
ATOM 1364 C CA . THR B 1 2 ? 18 -1.104 -16.281 1 97.81 2 THR B CA 1
ATOM 1365 C C . THR B 1 2 ? 17.547 -1.861 -15.039 1 97.81 2 THR B C 1
ATOM 1367 O O . THR B 1 2 ? 17.594 -1.325 -13.93 1 97.81 2 THR B O 1
ATOM 1370 N N . LEU B 1 3 ? 17.094 -3.045 -15.242 1 98.5 3 LEU B N 1
ATOM 1371 C CA . LEU B 1 3 ? 16.703 -3.891 -14.117 1 98.5 3 LEU B CA 1
ATOM 1372 C C . LEU B 1 3 ? 17.922 -4.207 -13.242 1 98.5 3 LEU B C 1
ATOM 1374 O O . LEU B 1 3 ? 17.781 -4.336 -12.023 1 98.5 3 LEU B O 1
ATOM 1378 N N . GLU B 1 4 ? 19.031 -4.266 -13.859 1 98.38 4 GLU B N 1
ATOM 1379 C CA . GLU B 1 4 ? 20.25 -4.488 -13.094 1 98.38 4 GLU B CA 1
ATOM 1380 C C . GLU B 1 4 ? 20.547 -3.316 -12.164 1 98.38 4 GLU B C 1
ATOM 1382 O O . GLU B 1 4 ? 20.969 -3.516 -11.023 1 98.38 4 GLU B O 1
ATOM 1387 N N . GLU B 1 5 ? 20.344 -2.145 -12.648 1 98.62 5 GLU B N 1
ATOM 1388 C CA . GLU B 1 5 ? 20.516 -0.965 -11.812 1 98.62 5 GLU B CA 1
ATOM 1389 C C . GLU B 1 5 ? 19.531 -0.97 -10.648 1 98.62 5 GLU B C 1
ATOM 1391 O O . GLU B 1 5 ? 19.891 -0.603 -9.523 1 98.62 5 GLU B O 1
ATOM 1396 N N . ILE B 1 6 ? 18.297 -1.396 -10.914 1 98.81 6 ILE B N 1
ATOM 1397 C CA . ILE B 1 6 ? 17.297 -1.517 -9.852 1 98.81 6 ILE B CA 1
ATOM 1398 C C . ILE B 1 6 ? 17.766 -2.557 -8.836 1 98.81 6 ILE B C 1
ATOM 1400 O O . ILE B 1 6 ? 17.672 -2.328 -7.625 1 98.81 6 ILE B O 1
ATOM 1404 N N . LYS B 1 7 ? 18.234 -3.705 -9.32 1 98.75 7 LYS B N 1
ATOM 1405 C CA . LYS B 1 7 ? 18.734 -4.766 -8.461 1 98.75 7 LYS B CA 1
ATOM 1406 C C . LYS B 1 7 ? 19.812 -4.234 -7.508 1 98.75 7 LYS B C 1
ATOM 1408 O O . LYS B 1 7 ? 19.797 -4.559 -6.32 1 98.75 7 LYS B O 1
ATOM 1413 N N . GLN B 1 8 ? 20.625 -3.354 -8.047 1 98.56 8 GLN B N 1
ATOM 1414 C CA . GLN B 1 8 ? 21.7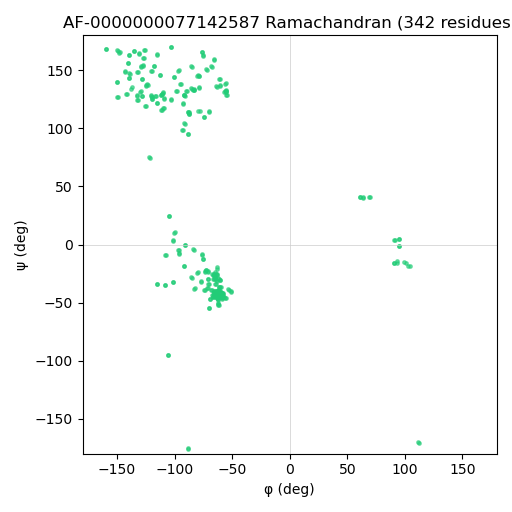34 -2.807 -7.262 1 98.56 8 GLN B CA 1
ATOM 1415 C C . GLN B 1 8 ? 21.234 -1.814 -6.219 1 98.56 8 GLN B C 1
ATOM 1417 O O . GLN B 1 8 ? 21.906 -1.586 -5.203 1 98.56 8 GLN B O 1
ATOM 1422 N N . MET B 1 9 ? 20.094 -1.253 -6.453 1 98.62 9 MET B N 1
ATOM 1423 C CA . MET B 1 9 ? 19.516 -0.277 -5.531 1 98.62 9 MET B CA 1
ATOM 1424 C C . MET B 1 9 ? 18.844 -0.973 -4.352 1 98.62 9 MET B C 1
ATOM 1426 O O . MET B 1 9 ? 18.641 -0.363 -3.301 1 98.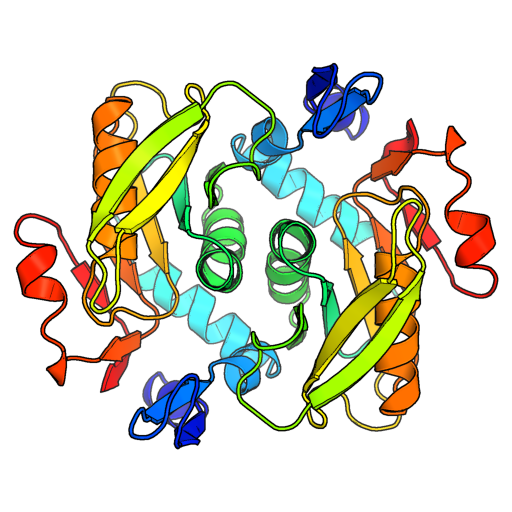62 9 MET B O 1
ATOM 1430 N N . ILE B 1 10 ? 18.422 -2.236 -4.504 1 98.69 10 ILE B N 1
ATOM 1431 C CA . ILE B 1 10 ? 17.828 -2.998 -3.418 1 98.69 10 ILE B CA 1
ATOM 1432 C C . ILE B 1 10 ? 18.875 -3.338 -2.375 1 98.69 10 ILE B C 1
ATOM 1434 O O . ILE B 1 10 ? 19.828 -4.07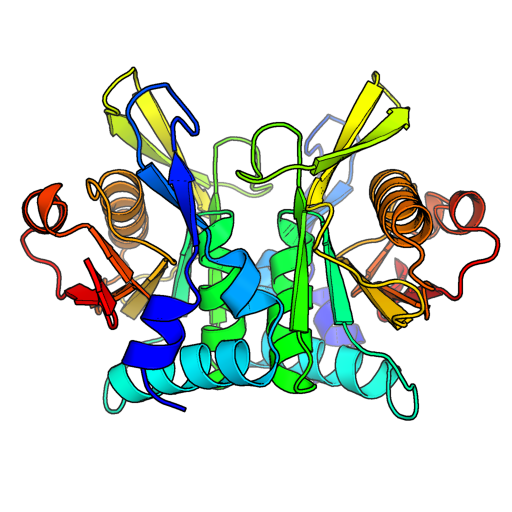 -2.662 1 98.69 10 ILE B O 1
ATOM 1438 N N . ARG B 1 11 ? 18.688 -2.762 -1.225 1 97.62 11 ARG B N 1
ATOM 1439 C CA . ARG B 1 11 ? 19.688 -2.838 -0.161 1 97.62 11 ARG B CA 1
ATOM 1440 C C . ARG B 1 11 ? 19.531 -4.113 0.655 1 97.62 11 ARG B C 1
ATOM 1442 O O . ARG B 1 11 ? 18.406 -4.512 0.977 1 97.62 11 ARG B O 1
ATOM 1449 N N . GLU B 1 12 ? 20.609 -4.777 0.904 1 97.44 12 GLU B N 1
ATOM 1450 C CA . GLU B 1 12 ? 20.594 -5.957 1.764 1 97.44 12 GLU B CA 1
ATOM 1451 C C . GLU B 1 12 ? 20.891 -5.586 3.215 1 97.44 12 GLU B C 1
ATOM 1453 O O . GLU B 1 12 ? 21.906 -4.957 3.51 1 97.44 12 GLU B O 1
ATOM 1458 N N . ILE B 1 13 ? 19.984 -5.895 4.062 1 98.25 13 ILE B N 1
ATOM 1459 C CA . ILE B 1 13 ? 20.109 -5.613 5.488 1 98.25 13 ILE B CA 1
ATOM 1460 C C . ILE B 1 13 ? 20.281 -6.918 6.258 1 98.25 13 ILE B C 1
ATOM 1462 O O . ILE B 1 13 ? 19.359 -7.734 6.316 1 98.25 13 ILE B O 1
ATOM 1466 N N . PRO B 1 14 ? 21.375 -7.117 6.871 1 96.88 14 PRO B N 1
ATOM 1467 C CA . PRO B 1 14 ? 21.578 -8.359 7.617 1 96.88 14 PRO B CA 1
ATOM 1468 C C . PRO B 1 14 ? 20.766 -8.422 8.898 1 96.88 14 PRO B C 1
ATOM 1470 O O . PRO B 1 14 ? 20.438 -7.387 9.484 1 96.88 14 PRO B O 1
ATOM 1473 N N . ASP B 1 15 ? 20.375 -9.633 9.352 1 96.25 15 ASP B N 1
ATOM 1474 C CA . ASP B 1 15 ? 19.812 -9.953 10.664 1 96.25 15 ASP B CA 1
ATOM 1475 C C . ASP B 1 15 ? 18.469 -9.258 10.867 1 96.25 15 ASP B C 1
ATOM 1477 O O . ASP B 1 15 ? 18.188 -8.742 11.953 1 96.25 15 ASP B O 1
ATOM 1481 N N . PHE B 1 16 ? 17.656 -9.266 9.766 1 95.31 16 PHE B N 1
ATOM 1482 C CA . PHE B 1 16 ? 16.312 -8.719 9.797 1 95.31 16 PHE B CA 1
ATOM 1483 C C . PHE B 1 16 ? 15.344 -9.633 9.055 1 95.31 16 PHE B C 1
ATOM 1485 O O . PHE B 1 16 ? 15.625 -10.062 7.934 1 95.31 16 PHE B O 1
ATOM 1492 N N . PRO B 1 17 ? 14.258 -9.844 9.68 1 92.06 17 PRO B N 1
ATOM 1493 C CA . PRO B 1 17 ? 13.781 -9.461 11.008 1 92.06 17 PRO B CA 1
ATOM 1494 C C . PRO B 1 17 ? 14.406 -10.289 12.125 1 92.06 17 PRO B C 1
ATOM 1496 O O . PRO B 1 17 ? 14.227 -9.984 13.305 1 92.06 17 PRO B O 1
ATOM 1499 N N . LYS B 1 18 ? 15.078 -11.383 11.711 1 91.44 18 LYS B N 1
ATOM 1500 C CA . LYS B 1 18 ? 15.781 -12.219 12.688 1 91.44 18 LYS B CA 1
ATOM 1501 C C . LYS B 1 18 ? 17.234 -12.43 12.273 1 91.44 18 LYS B C 1
ATOM 1503 O O . LYS B 1 18 ? 17.594 -12.273 11.102 1 91.44 18 LYS B O 1
ATOM 1508 N N . LYS B 1 19 ? 18.031 -12.812 13.258 1 93.12 19 LYS B N 1
ATOM 1509 C CA . LYS B 1 19 ? 19.453 -13.078 13.023 1 93.12 19 LYS B CA 1
ATOM 1510 C C . LYS B 1 19 ? 19.641 -14.109 11.922 1 93.12 19 LYS B C 1
ATOM 1512 O O . LYS B 1 19 ? 18.922 -15.117 11.867 1 93.12 19 LYS B O 1
ATOM 1517 N N . GLY B 1 20 ? 20.594 -13.781 10.93 1 92.31 20 GLY B N 1
ATOM 1518 C CA . GLY B 1 20 ? 20.922 -14.742 9.891 1 92.31 20 GLY B CA 1
ATOM 1519 C C . GLY B 1 20 ? 20.234 -14.461 8.57 1 92.31 20 GLY B C 1
ATOM 1520 O O . GLY B 1 20 ? 20.625 -14.984 7.531 1 92.31 20 GLY B O 1
ATOM 1521 N N . ILE B 1 21 ? 19.203 -13.633 8.57 1 92.12 21 ILE B N 1
ATOM 1522 C CA . ILE B 1 21 ? 18.438 -13.32 7.367 1 92.12 21 ILE B CA 1
ATOM 1523 C C . ILE B 1 21 ? 19.016 -12.078 6.699 1 92.12 21 ILE B C 1
ATOM 1525 O O . ILE B 1 21 ? 19.312 -11.094 7.375 1 92.12 21 ILE B O 1
ATOM 1529 N N . LYS B 1 22 ? 19.266 -12.234 5.418 1 95.56 22 LYS B N 1
ATOM 1530 C CA . LYS B 1 22 ? 19.625 -11.062 4.617 1 95.56 22 LYS B CA 1
ATOM 1531 C C . LYS B 1 22 ? 18.391 -10.453 3.951 1 95.56 22 LYS B C 1
ATOM 1533 O O . LYS B 1 22 ? 18 -10.875 2.857 1 95.56 22 LYS B O 1
ATOM 1538 N N . PHE B 1 23 ? 17.844 -9.414 4.531 1 97.62 23 PHE B N 1
ATOM 1539 C CA . PHE B 1 23 ? 16.594 -8.805 4.078 1 97.62 23 PHE B CA 1
ATOM 1540 C C . PHE B 1 23 ? 16.844 -7.914 2.865 1 97.62 23 PHE B C 1
ATOM 1542 O O . PHE B 1 23 ? 17.797 -7.141 2.838 1 97.62 23 PHE B O 1
ATOM 1549 N N . LYS B 1 24 ? 16.016 -8.023 1.889 1 98.25 24 LYS B N 1
ATOM 1550 C CA . LYS B 1 24 ? 16.062 -7.156 0.718 1 98.25 24 LYS B CA 1
ATOM 1551 C C . LYS B 1 24 ? 15.18 -5.93 0.906 1 98.25 24 LYS B C 1
ATOM 1553 O O . LYS B 1 24 ? 13.953 -6.016 0.788 1 98.25 24 LYS B O 1
ATOM 1558 N N . ASP B 1 25 ? 15.773 -4.848 1.166 1 98.44 25 ASP B N 1
ATOM 1559 C CA . ASP B 1 25 ? 15.086 -3.582 1.402 1 98.44 25 ASP B CA 1
ATOM 1560 C C . ASP B 1 25 ? 14.844 -2.838 0.092 1 98.44 25 ASP B C 1
ATOM 1562 O O . ASP B 1 25 ? 15.781 -2.314 -0.515 1 98.44 25 ASP B O 1
ATOM 1566 N N . ILE B 1 26 ? 13.609 -2.699 -0.275 1 98.69 26 ILE B N 1
ATOM 1567 C CA . ILE B 1 26 ? 13.242 -2.119 -1.562 1 98.69 26 ILE B CA 1
ATOM 1568 C C . ILE B 1 26 ? 13.055 -0.61 -1.413 1 98.69 26 ILE B C 1
ATOM 1570 O O . ILE B 1 26 ? 12.789 0.089 -2.395 1 98.69 26 ILE B O 1
ATOM 1574 N N . THR B 1 27 ? 13.211 0 -0.241 1 98.75 27 THR B N 1
ATOM 1575 C CA . THR B 1 27 ? 12.852 1.391 0.009 1 98.75 27 THR B CA 1
ATOM 1576 C C . THR B 1 27 ? 13.727 2.336 -0.802 1 98.75 27 THR B C 1
ATOM 1578 O O . THR B 1 27 ? 13.281 3.4 -1.229 1 98.75 27 THR B O 1
ATOM 1581 N N . PRO B 1 28 ? 15 1.956 -1.111 1 98.75 28 PRO B N 1
ATOM 1582 C CA . PRO B 1 28 ? 15.758 2.848 -1.99 1 98.75 28 PRO B CA 1
ATOM 1583 C C . PRO B 1 28 ? 15.156 2.953 -3.389 1 98.75 28 PRO B C 1
ATOM 1585 O O . PRO B 1 28 ? 15.211 4.016 -4.012 1 98.75 28 PRO B O 1
ATOM 1588 N N . VAL B 1 29 ? 14.578 1.886 -3.871 1 98.88 29 VAL B N 1
ATOM 1589 C CA . VAL B 1 29 ? 13.93 1.879 -5.176 1 98.88 29 VAL B CA 1
ATOM 1590 C C . VAL B 1 29 ? 12.688 2.775 -5.137 1 98.88 29 VAL B C 1
ATOM 1592 O O . VAL B 1 29 ? 12.469 3.578 -6.047 1 98.88 29 VAL B O 1
ATOM 1595 N N . LEU B 1 30 ? 11.906 2.68 -4.078 1 98.94 30 LEU B N 1
ATOM 1596 C CA . LEU B 1 30 ? 10.688 3.469 -3.924 1 98.94 30 LEU B CA 1
ATOM 1597 C C . LEU B 1 30 ? 11.008 4.957 -3.848 1 98.94 30 LEU B C 1
ATOM 1599 O O . LEU B 1 30 ? 10.297 5.781 -4.43 1 98.94 30 LEU B O 1
ATOM 1603 N N . LYS B 1 31 ? 12.047 5.281 -3.164 1 98.81 31 LYS B N 1
ATOM 1604 C CA . LYS B 1 31 ? 12.43 6.664 -2.883 1 98.81 31 LYS B CA 1
ATOM 1605 C C . LYS B 1 31 ? 12.938 7.359 -4.141 1 98.81 31 LYS B C 1
ATOM 1607 O O . LYS B 1 31 ? 12.812 8.578 -4.277 1 98.81 31 LYS B O 1
ATOM 1612 N N . ASN B 1 32 ? 13.508 6.621 -5.043 1 98.75 32 ASN B N 1
ATOM 1613 C CA . ASN B 1 32 ? 14.016 7.137 -6.309 1 98.75 32 ASN B CA 1
ATOM 1614 C C . ASN B 1 32 ? 12.93 7.152 -7.387 1 98.75 32 ASN B C 1
ATOM 1616 O O . ASN B 1 32 ? 12.516 6.098 -7.867 1 98.75 32 ASN B O 1
ATOM 1620 N N . ALA B 1 33 ? 12.547 8.367 -7.773 1 98.81 33 ALA B N 1
ATOM 1621 C CA . ALA B 1 33 ? 11.422 8.547 -8.688 1 98.81 33 ALA B CA 1
ATOM 1622 C C . ALA B 1 33 ? 11.641 7.766 -9.977 1 98.81 33 ALA B C 1
ATOM 1624 O O . ALA B 1 33 ? 10.734 7.082 -10.461 1 98.81 33 ALA B O 1
ATOM 1625 N N . GLN B 1 34 ? 12.789 7.867 -10.508 1 98.81 34 GLN B N 1
ATOM 1626 C CA . GLN B 1 34 ? 13.086 7.191 -11.766 1 98.81 34 GLN B CA 1
ATOM 1627 C C . GLN B 1 34 ? 13.039 5.672 -11.602 1 98.81 34 GLN B C 1
ATOM 1629 O O . GLN B 1 34 ? 12.453 4.969 -12.43 1 98.81 34 GLN B O 1
ATOM 1634 N N . ALA B 1 35 ? 13.633 5.16 -10.547 1 98.88 35 ALA B N 1
ATOM 1635 C CA . ALA B 1 35 ? 13.672 3.721 -10.297 1 98.88 35 ALA B CA 1
ATOM 1636 C C . ALA B 1 35 ? 12.266 3.174 -10.031 1 98.88 35 ALA B C 1
ATOM 1638 O O . ALA B 1 35 ? 11.906 2.111 -10.539 1 98.88 35 ALA B O 1
ATOM 1639 N N . PHE B 1 36 ? 11.531 3.932 -9.234 1 98.94 36 PHE B N 1
ATOM 1640 C CA . PHE B 1 36 ? 10.164 3.529 -8.914 1 98.94 36 PHE B CA 1
ATOM 1641 C C . PHE B 1 36 ? 9.305 3.473 -10.164 1 98.94 36 PHE B C 1
ATOM 1643 O O . PHE B 1 36 ? 8.68 2.447 -10.453 1 98.94 36 PHE B O 1
ATOM 1650 N N . GLY B 1 37 ? 9.352 4.531 -10.906 1 98.94 37 GLY B N 1
ATOM 1651 C CA . GLY B 1 37 ? 8.617 4.578 -12.156 1 98.94 37 GLY B CA 1
ATOM 1652 C C . GLY B 1 37 ? 9.016 3.48 -13.125 1 98.94 37 GLY B C 1
ATOM 1653 O O . GLY B 1 37 ? 8.156 2.824 -13.719 1 98.94 37 GLY B O 1
ATOM 1654 N N . TYR B 1 38 ? 10.305 3.271 -13.266 1 98.94 38 TYR B N 1
ATOM 1655 C CA . TYR B 1 38 ? 10.82 2.244 -14.164 1 98.94 38 TYR B CA 1
ATOM 1656 C C . TYR B 1 38 ? 10.359 0.858 -13.734 1 98.94 38 TYR B C 1
ATOM 1658 O O . TYR B 1 38 ? 9.984 0.034 -14.57 1 98.94 38 TYR B O 1
ATOM 1666 N N . SER B 1 39 ? 10.375 0.59 -12.453 1 98.94 39 SER B N 1
ATOM 1667 C CA . SER B 1 39 ? 9.93 -0.7 -11.938 1 98.94 39 SER B CA 1
ATOM 1668 C C . SER B 1 39 ? 8.477 -0.973 -12.305 1 98.94 39 SER B C 1
ATOM 1670 O O . SER B 1 39 ? 8.141 -2.07 -12.758 1 98.94 39 SER B O 1
ATOM 1672 N N . ILE B 1 40 ? 7.613 0.021 -12.141 1 98.94 40 ILE B N 1
ATOM 1673 C CA . ILE B 1 40 ? 6.203 -0.129 -12.477 1 98.94 40 ILE B CA 1
ATOM 1674 C C . ILE B 1 40 ? 6.051 -0.378 -13.977 1 98.94 40 ILE B C 1
ATOM 1676 O O . ILE B 1 40 ? 5.289 -1.252 -14.391 1 98.94 40 ILE B O 1
ATOM 1680 N N . GLU B 1 41 ? 6.781 0.329 -14.742 1 98.94 41 GLU B N 1
ATOM 1681 C CA . GLU B 1 41 ? 6.695 0.179 -16.188 1 98.94 41 GLU B CA 1
ATOM 1682 C C . GLU B 1 41 ? 7.16 -1.206 -16.641 1 98.94 41 GLU B C 1
ATOM 1684 O O . GLU B 1 41 ? 6.59 -1.797 -17.547 1 98.94 41 GLU B O 1
ATOM 1689 N N . MET B 1 42 ? 8.219 -1.71 -16.031 1 98.94 42 MET B N 1
ATOM 1690 C CA . MET B 1 42 ? 8.719 -3.035 -16.406 1 98.94 42 MET B CA 1
ATOM 1691 C C . MET B 1 42 ? 7.73 -4.121 -15.984 1 98.94 42 MET B C 1
ATOM 1693 O O . MET B 1 42 ? 7.547 -5.105 -16.703 1 98.94 42 MET B O 1
ATOM 1697 N N . LEU B 1 43 ? 7.121 -3.971 -14.82 1 98.94 43 LEU B N 1
ATOM 1698 C CA . LEU B 1 43 ? 6.062 -4.891 -14.422 1 98.94 43 LEU B CA 1
ATOM 1699 C C . LEU B 1 43 ? 4.91 -4.859 -15.422 1 98.94 43 LEU B C 1
ATOM 1701 O O . LEU B 1 43 ? 4.398 -5.91 -15.82 1 98.94 43 LEU B O 1
ATOM 1705 N N . ALA B 1 44 ? 4.504 -3.648 -15.82 1 98.94 44 ALA B N 1
ATOM 1706 C CA . ALA B 1 44 ? 3.428 -3.488 -16.797 1 98.94 44 ALA B CA 1
ATOM 1707 C C . ALA B 1 44 ? 3.787 -4.152 -18.125 1 98.94 44 ALA B C 1
ATOM 1709 O O . ALA B 1 44 ? 2.959 -4.848 -18.719 1 98.94 44 ALA B O 1
ATOM 1710 N N . LYS B 1 45 ? 5.012 -3.926 -18.531 1 98.88 45 LYS B N 1
ATOM 1711 C CA . LYS B 1 45 ? 5.477 -4.5 -19.797 1 98.88 45 LYS B CA 1
ATOM 1712 C C . LYS B 1 45 ? 5.43 -6.027 -19.75 1 98.88 45 LYS B C 1
ATOM 1714 O O . LYS B 1 45 ? 5.082 -6.672 -20.75 1 98.88 45 LYS B O 1
ATOM 1719 N N . ALA B 1 46 ? 5.785 -6.605 -18.625 1 98.81 46 ALA B N 1
ATOM 1720 C CA . ALA B 1 46 ? 5.785 -8.055 -18.469 1 98.81 46 ALA B CA 1
ATOM 1721 C C . ALA B 1 46 ? 4.375 -8.625 -18.609 1 98.81 46 ALA B C 1
ATOM 1723 O O . ALA B 1 46 ? 4.203 -9.82 -18.844 1 98.81 46 ALA B O 1
ATOM 1724 N N . LEU B 1 47 ? 3.398 -7.816 -18.453 1 98.88 47 LEU B N 1
ATOM 1725 C CA . LEU B 1 47 ? 2.01 -8.258 -18.5 1 98.88 47 LEU B CA 1
ATOM 1726 C C . LEU B 1 47 ? 1.377 -7.918 -19.844 1 98.88 47 LEU B C 1
ATOM 1728 O O . LEU B 1 47 ? 0.177 -8.117 -20.031 1 98.88 47 LEU B O 1
ATOM 1732 N N . ASP B 1 48 ? 2.174 -7.363 -20.734 1 98.38 48 ASP B N 1
ATOM 1733 C CA . ASP B 1 48 ? 1.664 -6.961 -22.047 1 98.38 48 ASP B CA 1
ATOM 1734 C C . ASP B 1 48 ? 1.022 -8.141 -22.766 1 98.38 48 ASP B C 1
ATOM 1736 O O . ASP B 1 48 ? 1.594 -9.234 -22.812 1 98.38 48 ASP B O 1
ATOM 1740 N N . GLY B 1 49 ? -0.143 -7.887 -23.266 1 98 49 GLY B N 1
ATOM 1741 C CA . GLY B 1 49 ? -0.827 -8.898 -24.062 1 98 49 GLY B CA 1
ATOM 1742 C C . GLY B 1 49 ? -1.712 -9.805 -23.219 1 98 49 GLY B C 1
ATOM 1743 O O . GLY B 1 49 ? -2.559 -10.523 -23.766 1 98 49 GLY B O 1
ATOM 1744 N N . ARG B 1 50 ? -1.541 -9.812 -21.922 1 98.44 50 ARG B N 1
ATOM 1745 C CA . ARG B 1 50 ? -2.379 -10.625 -21.062 1 98.44 50 ARG B CA 1
ATOM 1746 C C . ARG B 1 50 ? -3.729 -9.953 -20.812 1 98.44 50 ARG B C 1
ATOM 1748 O O . ARG B 1 50 ? -3.816 -8.727 -20.766 1 98.44 50 ARG B O 1
ATOM 1755 N N . LYS B 1 51 ? -4.703 -10.797 -20.703 1 98.06 51 LYS B N 1
ATOM 1756 C CA . LYS B 1 51 ? -6.039 -10.297 -20.406 1 98.06 51 LYS B CA 1
ATOM 1757 C C . LYS B 1 51 ? -6.465 -10.672 -18.984 1 98.06 51 LYS B C 1
ATOM 1759 O O . LYS B 1 51 ? -6.605 -11.852 -18.672 1 98.06 51 LYS B O 1
ATOM 1764 N N . PHE B 1 52 ? -6.695 -9.742 -18.172 1 98.81 52 PHE B N 1
ATOM 1765 C CA . PHE B 1 52 ? -7.125 -9.938 -16.797 1 98.81 52 PHE B CA 1
ATOM 1766 C C . PHE B 1 52 ? -7.992 -8.773 -16.328 1 98.81 52 PHE B C 1
ATOM 1768 O O . PHE B 1 52 ? -8.039 -7.727 -16.984 1 98.81 52 PHE B O 1
ATOM 1775 N N . ASP B 1 53 ? -8.656 -8.93 -15.219 1 98.81 53 ASP B N 1
ATOM 1776 C CA . ASP B 1 53 ? -9.695 -7.992 -14.797 1 98.81 53 ASP B CA 1
ATOM 1777 C C . ASP B 1 53 ? -9.234 -7.152 -13.609 1 98.81 53 ASP B C 1
ATOM 1779 O O . ASP B 1 53 ? -9.664 -6.012 -13.445 1 98.81 53 ASP B O 1
ATOM 1783 N N . LEU B 1 54 ? -8.422 -7.824 -12.727 1 98.88 54 LEU B N 1
ATOM 1784 C CA . LEU B 1 54 ? -8.062 -7.219 -11.445 1 98.88 54 LEU B CA 1
ATOM 1785 C C . LEU B 1 54 ? -6.609 -7.504 -11.094 1 98.88 54 LEU B C 1
ATOM 1787 O O . LEU B 1 54 ? -6.031 -8.484 -11.578 1 98.88 54 LEU B O 1
ATOM 1791 N N . ILE B 1 55 ? -6.102 -6.691 -10.312 1 99 55 ILE B N 1
ATOM 1792 C CA . ILE B 1 55 ? -4.859 -6.973 -9.602 1 99 55 ILE B CA 1
ATOM 1793 C C . ILE B 1 55 ? -5.141 -7.148 -8.109 1 99 55 ILE B C 1
ATOM 1795 O O . ILE B 1 55 ? -5.875 -6.355 -7.516 1 99 55 ILE B O 1
ATOM 1799 N N . ALA B 1 56 ? -4.676 -8.18 -7.543 1 99 56 ALA B N 1
ATOM 1800 C CA . ALA B 1 56 ? -4.703 -8.406 -6.102 1 99 56 ALA B CA 1
ATOM 1801 C C . ALA B 1 56 ? -3.291 -8.391 -5.52 1 99 56 ALA B C 1
ATOM 1803 O O . ALA B 1 56 ? -2.336 -8.805 -6.176 1 99 56 ALA B O 1
ATOM 1804 N N . ALA B 1 57 ? -3.184 -7.91 -4.32 1 98.94 57 ALA B N 1
ATOM 1805 C CA . ALA B 1 57 ? -1.87 -7.883 -3.686 1 98.94 57 ALA B CA 1
ATOM 1806 C C . ALA B 1 57 ? -1.991 -8.008 -2.17 1 98.94 57 ALA B C 1
ATOM 1808 O O . ALA B 1 57 ? -2.885 -7.418 -1.561 1 98.94 57 ALA B O 1
ATOM 1809 N N . PRO B 1 58 ? -1.129 -8.742 -1.55 1 98.75 58 PRO B N 1
ATOM 1810 C CA . PRO B 1 58 ? -1.119 -8.836 -0.088 1 98.75 58 PRO B CA 1
ATOM 1811 C C . PRO B 1 58 ? -0.455 -7.637 0.577 1 98.75 58 PRO B C 1
ATOM 1813 O O . PRO B 1 58 ? 0.482 -7.059 0.02 1 98.75 58 PRO B O 1
ATOM 1816 N N . GLU B 1 59 ? -0.949 -7.227 1.738 1 98.25 59 GLU B N 1
ATOM 1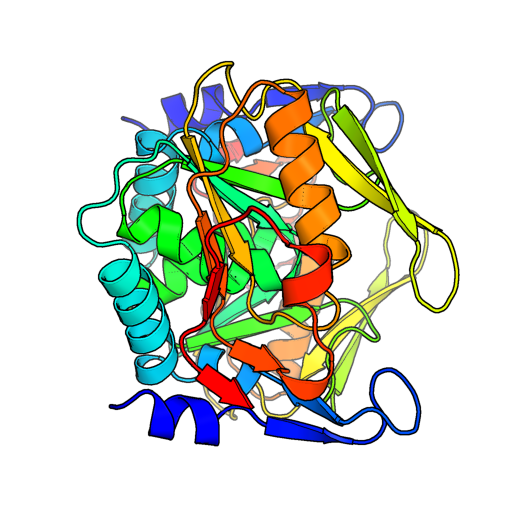817 C CA . GLU B 1 59 ? -0.354 -6.141 2.512 1 98.25 59 GLU B CA 1
ATOM 1818 C C . GLU B 1 59 ? 1.012 -6.535 3.064 1 98.25 59 GLU B C 1
ATOM 1820 O O . GLU B 1 59 ? 1.255 -7.711 3.344 1 98.25 59 GLU B O 1
ATOM 1825 N N . ALA B 1 60 ? 1.801 -5.645 3.268 1 97.75 60 ALA B N 1
ATOM 1826 C CA . ALA B 1 60 ? 1.662 -4.23 2.928 1 97.75 60 ALA B CA 1
ATOM 1827 C C . ALA B 1 60 ? 2.451 -3.889 1.669 1 97.75 60 ALA B C 1
ATOM 1829 O O . ALA B 1 60 ? 2.029 -3.047 0.872 1 97.75 60 ALA B O 1
ATOM 1830 N N . ARG B 1 61 ? 3.666 -4.707 1.527 1 98.5 61 ARG B N 1
ATOM 1831 C CA . ARG B 1 61 ? 4.602 -4.297 0.484 1 98.5 61 ARG B CA 1
ATOM 1832 C C . ARG B 1 61 ? 4.035 -4.59 -0.902 1 98.5 61 ARG B C 1
ATOM 1834 O O . ARG B 1 61 ? 4.363 -3.9 -1.87 1 98.5 61 ARG B O 1
ATOM 1841 N N . GLY B 1 62 ? 3.117 -5.539 -0.957 1 98.81 62 GLY B N 1
ATOM 1842 C CA . GLY B 1 62 ? 2.438 -5.785 -2.219 1 98.81 62 GLY B CA 1
ATOM 1843 C C . GLY B 1 62 ? 1.669 -4.578 -2.727 1 98.81 62 GLY B C 1
ATOM 1844 O O . GLY B 1 62 ? 1.503 -4.406 -3.936 1 98.81 62 GLY B O 1
ATOM 1845 N N . PHE B 1 63 ? 1.165 -3.744 -1.778 1 98.94 63 PHE B N 1
ATOM 1846 C CA . PHE B 1 63 ? 0.403 -2.557 -2.145 1 98.94 63 PHE B CA 1
ATOM 1847 C C . PHE B 1 63 ? 1.278 -1.562 -2.898 1 98.94 63 PHE B C 1
ATOM 1849 O O . PHE B 1 63 ? 0.795 -0.839 -3.773 1 98.94 63 PHE B O 1
ATOM 1856 N N . LEU B 1 64 ? 2.566 -1.573 -2.617 1 98.94 64 LEU B N 1
ATOM 1857 C CA . LEU B 1 64 ? 3.496 -0.553 -3.09 1 98.94 64 LEU B CA 1
ATOM 1858 C C . LEU B 1 64 ? 3.76 -0.709 -4.582 1 98.94 64 LEU B C 1
ATOM 1860 O O . LEU B 1 64 ? 4.215 0.231 -5.238 1 98.94 64 LEU B O 1
ATOM 1864 N N . PHE B 1 65 ? 3.52 -1.925 -5.078 1 98.94 65 PHE B N 1
ATOM 1865 C CA . PHE B 1 65 ? 3.697 -2.176 -6.504 1 98.94 65 PHE B CA 1
ATOM 1866 C C . PHE B 1 65 ? 2.367 -2.523 -7.164 1 98.94 65 PHE B C 1
ATOM 1868 O O . PHE B 1 65 ? 2.107 -2.123 -8.297 1 98.94 65 PHE B O 1
ATOM 1875 N N . GLY B 1 66 ? 1.503 -3.201 -6.414 1 98.94 66 GLY B N 1
ATOM 1876 C CA . GLY B 1 66 ? 0.227 -3.639 -6.957 1 98.94 66 GLY B CA 1
ATOM 1877 C C . GLY B 1 66 ? -0.707 -2.49 -7.293 1 98.94 66 GLY B C 1
ATOM 1878 O O . GLY B 1 66 ? -1.305 -2.463 -8.367 1 98.94 66 GLY B O 1
ATOM 1879 N N . ALA B 1 67 ? -0.81 -1.519 -6.387 1 98.94 67 ALA B N 1
ATOM 1880 C CA . ALA B 1 67 ? -1.745 -0.413 -6.578 1 98.94 67 ALA B CA 1
ATOM 1881 C C . ALA B 1 67 ? -1.294 0.496 -7.719 1 98.94 67 ALA B C 1
ATOM 1883 O O . ALA B 1 67 ? -2.078 0.811 -8.617 1 98.94 67 ALA B O 1
ATOM 1884 N N . PRO B 1 68 ? 0.01 0.903 -7.77 1 98.94 68 PRO B N 1
ATOM 1885 C CA . PRO B 1 68 ? 0.458 1.698 -8.914 1 98.94 68 PRO B CA 1
ATOM 1886 C C . PRO B 1 68 ? 0.314 0.956 -10.242 1 98.94 68 PRO B C 1
ATOM 1888 O O . PRO B 1 68 ? -0.012 1.566 -11.258 1 98.94 68 PRO B O 1
ATOM 1891 N N . LEU B 1 69 ? 0.566 -0.354 -10.211 1 99 69 LEU B N 1
ATOM 1892 C CA . LEU B 1 69 ? 0.434 -1.146 -11.43 1 99 69 LEU B CA 1
ATOM 1893 C C . LEU B 1 69 ? -1.019 -1.195 -11.891 1 99 69 LEU B C 1
ATOM 1895 O O . LEU B 1 69 ? -1.298 -1.084 -13.086 1 99 69 LEU B O 1
ATOM 1899 N N . ALA B 1 70 ? -1.947 -1.406 -10.961 1 99 70 ALA B N 1
ATOM 1900 C CA . ALA B 1 70 ? -3.371 -1.396 -11.289 1 99 70 ALA B CA 1
ATOM 1901 C C . ALA B 1 70 ? -3.779 -0.067 -11.914 1 99 70 ALA B C 1
ATOM 1903 O O . ALA B 1 70 ? -4.492 -0.041 -12.922 1 99 70 ALA B O 1
ATOM 1904 N N . TYR B 1 71 ? -3.268 1.042 -11.336 1 98.94 71 TYR B N 1
ATOM 1905 C CA . TYR B 1 71 ? -3.518 2.373 -11.875 1 98.94 71 TYR B CA 1
ATOM 1906 C C . TYR B 1 71 ? -2.955 2.502 -13.281 1 98.94 71 TYR B C 1
ATOM 1908 O O . TYR B 1 71 ? -3.654 2.945 -14.203 1 98.94 71 TYR B O 1
ATOM 1916 N N . ARG B 1 72 ? -1.736 2.076 -13.469 1 98.94 72 ARG B N 1
ATOM 1917 C CA . ARG B 1 72 ? -1.032 2.17 -14.742 1 98.94 72 ARG B CA 1
ATOM 1918 C C . ARG B 1 72 ? -1.771 1.403 -15.836 1 98.94 72 ARG B C 1
ATOM 1920 O O . ARG B 1 72 ? -1.828 1.848 -16.984 1 98.94 72 ARG B O 1
ATOM 1927 N N . LEU B 1 73 ? -2.348 0.264 -15.438 1 98.94 73 LEU B N 1
ATOM 1928 C CA . LEU B 1 73 ? -2.934 -0.635 -16.422 1 98.94 73 LEU B CA 1
ATOM 1929 C C . LEU B 1 73 ? -4.434 -0.404 -16.547 1 98.94 73 LEU B C 1
ATOM 1931 O O . LEU B 1 73 ? -5.094 -1.016 -17.391 1 98.94 73 LEU B O 1
ATOM 1935 N N . GLY B 1 74 ? -4.965 0.469 -15.703 1 98.75 74 GLY B N 1
ATOM 1936 C CA . GLY B 1 74 ? -6.379 0.802 -15.773 1 98.75 74 GLY B CA 1
ATOM 1937 C C . GLY B 1 74 ? -7.281 -0.343 -15.359 1 98.75 74 GLY B C 1
ATOM 1938 O O . GLY B 1 74 ? -8.297 -0.609 -16.016 1 98.75 74 GLY B O 1
ATOM 1939 N N . VAL B 1 75 ? -6.957 -1.062 -14.344 1 98.88 75 VAL B N 1
ATOM 1940 C CA . VAL B 1 75 ? -7.789 -2.137 -13.805 1 98.88 75 VAL B CA 1
ATOM 1941 C C . VAL B 1 75 ? -8.023 -1.914 -12.312 1 98.88 75 VAL B C 1
ATOM 1943 O O . VAL B 1 75 ? -7.395 -1.054 -11.703 1 98.88 75 VAL B O 1
ATOM 1946 N N . GLY B 1 76 ? -8.969 -2.654 -11.695 1 98.88 76 GLY B N 1
ATOM 1947 C CA . GLY B 1 76 ? -9.266 -2.553 -10.281 1 98.88 76 GLY B CA 1
ATOM 1948 C C . GLY B 1 76 ? -8.219 -3.217 -9.406 1 98.88 76 GLY B C 1
ATOM 1949 O O . GLY B 1 76 ? -7.41 -4.012 -9.891 1 98.88 76 GLY B O 1
ATOM 1950 N N . PHE B 1 77 ? -8.25 -2.863 -8.195 1 98.94 77 PHE B N 1
ATOM 1951 C CA . PHE B 1 77 ? -7.297 -3.373 -7.219 1 98.94 77 PHE B CA 1
ATOM 1952 C C . PHE B 1 77 ? -8.023 -4.004 -6.035 1 98.94 77 PHE B C 1
ATOM 1954 O O . PHE B 1 77 ? -9.016 -3.455 -5.543 1 98.94 77 PHE B O 1
ATOM 1961 N N . VAL B 1 78 ? -7.539 -5.129 -5.594 1 98.94 78 VAL B N 1
ATOM 1962 C CA . VAL B 1 78 ? -8.117 -5.863 -4.469 1 98.94 78 VAL B CA 1
ATOM 1963 C C . VAL B 1 78 ? -7.043 -6.125 -3.416 1 98.94 78 VAL B C 1
ATOM 1965 O O . VAL B 1 78 ? -6.07 -6.836 -3.674 1 98.94 78 VAL B O 1
ATOM 1968 N N . PRO B 1 79 ? -7.246 -5.617 -2.27 1 98.94 79 PRO B N 1
ATOM 1969 C CA . PRO B 1 79 ? -6.281 -5.887 -1.198 1 98.94 79 PRO B CA 1
ATOM 1970 C C . PRO B 1 79 ? -6.535 -7.219 -0.497 1 98.94 79 PRO B C 1
ATOM 1972 O O . PRO B 1 79 ? -7.688 -7.57 -0.234 1 98.94 79 PRO B O 1
ATOM 1975 N N . VAL B 1 80 ? -5.512 -7.965 -0.3 1 98.94 80 VAL B N 1
ATOM 1976 C CA . VAL B 1 80 ? -5.484 -9.125 0.583 1 98.94 80 VAL B CA 1
ATOM 1977 C C . VAL B 1 80 ? -4.762 -8.773 1.881 1 98.94 80 VAL B C 1
ATOM 1979 O O . VAL B 1 80 ? -3.643 -8.258 1.854 1 98.94 80 VAL B O 1
ATOM 1982 N N . ARG B 1 81 ? -5.461 -9 3.006 1 98.81 81 ARG B N 1
ATOM 1983 C CA . ARG B 1 81 ? -4.898 -8.438 4.23 1 98.81 81 ARG B CA 1
ATOM 1984 C C . ARG B 1 81 ? -4.953 -9.445 5.371 1 98.81 81 ARG B C 1
ATOM 1986 O O . ARG B 1 81 ? -5.609 -10.484 5.258 1 98.81 81 ARG B O 1
ATOM 1993 N N . LYS B 1 82 ? -4.203 -9.117 6.43 1 97.62 82 LYS B N 1
ATOM 1994 C CA . LYS B 1 82 ? -4.25 -9.93 7.645 1 97.62 82 LYS B CA 1
ATOM 1995 C C . LYS B 1 82 ? -5.629 -9.852 8.305 1 97.62 82 LYS B C 1
ATOM 1997 O O . LYS B 1 82 ? -6.402 -8.938 8.031 1 97.62 82 LYS B O 1
ATOM 2002 N N . PRO B 1 83 ? -5.898 -10.875 9.141 1 97.38 83 PRO B N 1
ATOM 2003 C CA . PRO B 1 83 ? -7.207 -10.883 9.789 1 97.38 83 PRO B CA 1
ATOM 2004 C C . PRO B 1 83 ? -7.488 -9.602 10.578 1 97.38 83 PRO B C 1
ATOM 2006 O O . PRO B 1 83 ? -6.586 -9.062 11.219 1 97.38 83 PRO B O 1
ATOM 2009 N N . GLY B 1 84 ? -8.75 -9.156 10.414 1 96.69 84 GLY B N 1
ATOM 2010 C CA . GLY B 1 84 ? -9.195 -8.031 11.219 1 96.69 84 GLY B CA 1
ATOM 2011 C C . GLY B 1 84 ? -8.961 -6.688 10.539 1 96.69 84 GLY B C 1
ATOM 2012 O O . GLY B 1 84 ? -9.344 -5.645 11.078 1 96.69 84 GLY B O 1
ATOM 2013 N N . LYS B 1 85 ? -8.461 -6.695 9.289 1 97.75 85 LYS B N 1
ATOM 2014 C CA . LYS B 1 85 ? -8.102 -5.438 8.641 1 97.75 85 LYS B CA 1
ATOM 2015 C C . LYS B 1 85 ? -9.102 -5.082 7.543 1 97.75 85 LYS B C 1
ATOM 2017 O O . LYS B 1 85 ? -9.055 -3.986 6.984 1 97.75 85 LYS B O 1
ATOM 2022 N N . LEU B 1 86 ? -9.938 -5.977 7.246 1 98.62 86 LEU B N 1
ATOM 2023 C CA . LEU B 1 86 ? -10.984 -5.758 6.25 1 98.62 86 LEU B CA 1
ATOM 2024 C C . LEU B 1 86 ? -12.352 -5.684 6.914 1 98.62 86 LEU B C 1
ATOM 2026 O O . LEU B 1 86 ? -12.727 -6.578 7.68 1 98.62 86 LEU B O 1
ATOM 2030 N N . PRO B 1 87 ? -13.086 -4.68 6.574 1 98.38 87 PRO B N 1
ATOM 2031 C CA . PRO B 1 87 ? -14.273 -4.375 7.387 1 98.38 87 PRO B CA 1
ATOM 2032 C C . PRO B 1 87 ? -15.492 -5.188 6.969 1 98.38 87 PRO B C 1
ATOM 2034 O O . PRO B 1 87 ? -16.391 -5.414 7.781 1 98.38 87 PRO B O 1
ATOM 2037 N N . ALA B 1 88 ? -15.594 -5.57 5.719 1 98.19 88 ALA B N 1
ATOM 2038 C CA . ALA B 1 88 ? -16.781 -6.297 5.254 1 98.19 88 ALA B CA 1
ATOM 2039 C C . ALA B 1 88 ? -16.609 -7.805 5.445 1 98.19 88 ALA B C 1
ATOM 2041 O O . ALA B 1 88 ? -15.641 -8.25 6.07 1 98.19 88 ALA B O 1
ATOM 2042 N N . GLU B 1 89 ? -17.562 -8.562 4.98 1 98.38 89 GLU B N 1
ATOM 2043 C CA . GLU B 1 89 ? -17.469 -10.016 5.102 1 98.38 89 GLU B CA 1
ATOM 2044 C C . GLU B 1 89 ? -16.234 -10.547 4.367 1 98.38 89 GLU B C 1
ATOM 2046 O O . GLU B 1 89 ? -15.969 -10.156 3.232 1 98.38 89 GLU B O 1
ATOM 2051 N N . THR B 1 90 ? -15.531 -11.492 5.043 1 98.62 90 THR B N 1
ATOM 2052 C CA . THR B 1 90 ? -14.258 -11.938 4.48 1 98.62 90 THR B CA 1
ATOM 2053 C C . THR B 1 90 ? -14.234 -13.461 4.363 1 98.62 90 THR B C 1
ATOM 2055 O O . THR B 1 90 ? -15.031 -14.156 5 1 98.62 90 THR B O 1
ATOM 2058 N N . LEU B 1 91 ? -13.469 -13.906 3.469 1 98.38 91 LEU B N 1
ATOM 2059 C CA . LEU B 1 91 ? -12.953 -15.273 3.449 1 98.38 91 LEU B CA 1
ATOM 2060 C C . LEU B 1 91 ? -11.516 -15.32 3.963 1 98.38 91 LEU B C 1
ATOM 2062 O O . LEU B 1 91 ? -10.727 -14.422 3.68 1 98.38 91 LEU B O 1
ATOM 2066 N N . SER B 1 92 ? -11.219 -16.406 4.668 1 98.31 92 SER B N 1
ATOM 2067 C CA . SER B 1 92 ? -9.883 -16.547 5.238 1 98.31 92 SER B CA 1
ATOM 2068 C C . SER B 1 92 ? -9.188 -17.797 4.703 1 98.31 92 SER B C 1
ATOM 2070 O O . SER B 1 92 ? -9.852 -18.75 4.301 1 98.31 92 SER B O 1
ATOM 2072 N N . TYR B 1 93 ? -7.941 -17.75 4.602 1 97.94 93 TYR B N 1
ATOM 2073 C CA . TYR B 1 93 ? -7.09 -18.891 4.301 1 97.94 93 TYR B CA 1
ATOM 2074 C C . TYR B 1 93 ? -5.918 -18.969 5.27 1 97.94 93 TYR B C 1
ATOM 2076 O O . TYR B 1 93 ? -5.16 -18.016 5.418 1 97.94 93 TYR B O 1
ATOM 2084 N N . GLU B 1 94 ? -5.832 -20.109 5.883 1 95.69 94 GLU B N 1
ATOM 2085 C CA . GLU B 1 94 ? -4.742 -20.344 6.82 1 95.69 94 GLU B CA 1
ATOM 2086 C C . GLU B 1 94 ? -3.576 -21.062 6.141 1 95.69 94 GLU B C 1
ATOM 2088 O O . GLU B 1 94 ? -3.785 -21.938 5.305 1 95.69 94 GLU B O 1
ATOM 2093 N N . TYR B 1 95 ? -2.369 -20.609 6.477 1 89 95 TYR B N 1
ATOM 2094 C CA . TYR B 1 95 ? -1.183 -21.234 5.898 1 89 95 TYR B CA 1
ATOM 2095 C C . TYR B 1 95 ? -0.05 -21.297 6.914 1 89 95 TYR B C 1
ATOM 2097 O O . TYR B 1 95 ? -0.023 -20.531 7.875 1 89 95 TYR B O 1
ATOM 2105 N N . GLU B 1 96 ? 0.757 -22.266 6.82 1 82.25 96 GLU B N 1
ATOM 2106 C CA . GLU B 1 96 ? 1.843 -22.516 7.766 1 82.25 96 GLU B CA 1
ATOM 2107 C C . GLU B 1 96 ? 3.074 -21.688 7.418 1 82.25 96 GLU B C 1
ATOM 2109 O O . GLU B 1 96 ? 3.408 -21.516 6.242 1 82.25 96 GLU B O 1
ATOM 2114 N N . LEU B 1 97 ? 3.588 -21.078 8.422 1 75.38 97 LEU B N 1
ATOM 2115 C CA . LEU B 1 97 ? 4.895 -20.438 8.344 1 75.38 97 LEU B CA 1
ATOM 2116 C C . LEU B 1 97 ? 5.957 -21.281 9.031 1 75.38 97 LEU B C 1
ATOM 2118 O O . LEU B 1 97 ? 5.66 -22.359 9.547 1 75.38 97 LEU B O 1
ATOM 2122 N N . GLU B 1 98 ? 7.25 -20.922 8.867 1 67.75 98 GLU B N 1
ATOM 2123 C CA . GLU B 1 98 ? 8.328 -21.609 9.57 1 67.75 98 GLU B CA 1
ATOM 2124 C C . GLU B 1 98 ? 8.055 -21.688 11.07 1 67.75 98 GLU B C 1
ATOM 2126 O O . GLU B 1 98 ? 8.297 -22.719 11.703 1 67.75 98 GLU B O 1
ATOM 2131 N N . TYR B 1 99 ? 7.5 -20.469 11.469 1 67.06 99 TYR B N 1
ATOM 2132 C CA . TYR B 1 99 ? 7.211 -20.422 12.898 1 67.06 99 TYR B CA 1
ATOM 2133 C C . TYR B 1 99 ? 5.734 -20.141 13.141 1 67.06 99 TYR B C 1
ATOM 2135 O O . TYR B 1 99 ? 5.344 -18.984 13.359 1 67.06 99 TYR B O 1
ATOM 2143 N N . GLY B 1 100 ? 4.852 -21.078 12.945 1 80.75 100 GLY B N 1
ATOM 2144 C CA . GLY B 1 100 ? 3.459 -20.938 13.352 1 80.75 100 GLY B CA 1
ATOM 2145 C C . GLY B 1 100 ? 2.504 -20.844 12.172 1 80.75 100 GLY B C 1
ATOM 2146 O O . GLY B 1 100 ? 2.869 -21.172 11.039 1 80.75 100 GLY B O 1
ATOM 2147 N N . ILE B 1 101 ? 1.219 -20.516 12.492 1 86.44 101 ILE B N 1
ATOM 2148 C CA . ILE B 1 101 ? 0.141 -20.438 11.516 1 86.44 101 ILE B CA 1
ATOM 2149 C C . ILE B 1 101 ? -0.265 -18.984 11.312 1 86.44 101 ILE B C 1
ATOM 2151 O O . ILE B 1 101 ? -0.369 -18.219 12.273 1 86.44 101 ILE B O 1
ATOM 2155 N N . ASP B 1 102 ? -0.244 -18.578 10.117 1 91.12 102 ASP B N 1
ATOM 2156 C CA . ASP B 1 102 ? -0.743 -17.266 9.766 1 91.12 102 ASP B CA 1
ATOM 2157 C C . ASP B 1 102 ? -1.972 -17.359 8.859 1 91.12 102 ASP B C 1
ATOM 2159 O O . ASP B 1 102 ? -2.328 -18.453 8.414 1 91.12 102 ASP B O 1
ATOM 2163 N N . SER B 1 103 ? -2.713 -16.266 8.75 1 96.5 103 SER B N 1
ATOM 2164 C CA . SER B 1 103 ? -3.902 -16.25 7.906 1 96.5 103 SER B CA 1
ATOM 2165 C C . SER B 1 103 ? -4.008 -14.953 7.121 1 96.5 103 SER B C 1
ATOM 2167 O O . SER B 1 103 ? -3.506 -13.914 7.559 1 96.5 103 SER B O 1
ATOM 2169 N N . LEU B 1 104 ? -4.547 -15.07 5.953 1 98.44 104 LEU B N 1
ATOM 2170 C CA . LEU B 1 104 ? -4.914 -13.922 5.133 1 98.44 104 LEU B CA 1
ATOM 2171 C C . LEU B 1 104 ? -6.418 -13.898 4.875 1 98.44 104 LEU B C 1
ATOM 2173 O O . LEU B 1 104 ? -7.082 -14.938 4.953 1 98.44 104 LEU B O 1
ATOM 2177 N N . GLU B 1 105 ? -6.883 -12.727 4.66 1 98.88 105 GLU B N 1
ATOM 2178 C CA . GLU B 1 105 ? -8.305 -12.539 4.371 1 98.88 105 GLU B CA 1
ATOM 2179 C C . GLU B 1 105 ? -8.5 -11.703 3.113 1 98.88 105 GLU B C 1
ATOM 2181 O O . GLU B 1 105 ? -7.641 -10.898 2.752 1 98.88 105 GLU B O 1
ATOM 2186 N N . ILE B 1 106 ? -9.625 -11.922 2.479 1 98.94 106 ILE B N 1
ATOM 2187 C CA . ILE B 1 106 ? -10.102 -11.156 1.335 1 98.94 106 ILE B CA 1
ATOM 2188 C C . ILE B 1 106 ? -11.602 -10.922 1.463 1 98.94 106 ILE B C 1
ATOM 2190 O O . ILE B 1 106 ? -12.32 -11.742 2.047 1 98.94 106 ILE B O 1
ATOM 2194 N N . HIS B 1 107 ? -12.086 -9.719 1.039 1 98.94 107 HIS B N 1
ATOM 2195 C CA . HIS B 1 107 ? -13.531 -9.516 1.066 1 98.94 107 HIS B CA 1
ATOM 2196 C C . HIS B 1 107 ? -14.242 -10.523 0.172 1 98.94 107 HIS B C 1
ATOM 2198 O O . HIS B 1 107 ? -13.789 -10.812 -0.938 1 98.94 107 HIS B O 1
ATOM 2204 N N . LYS B 1 108 ? -15.352 -11 0.561 1 98.81 108 LYS B N 1
ATOM 2205 C CA . LYS B 1 108 ? -16.109 -11.992 -0.202 1 98.81 108 LYS B CA 1
ATOM 2206 C C . LYS B 1 108 ? -16.562 -11.422 -1.538 1 98.81 108 LYS B C 1
ATOM 2208 O O . LYS B 1 108 ? -16.766 -12.164 -2.502 1 98.81 108 LYS B O 1
ATOM 2213 N N . ASP B 1 109 ? -16.688 -10.133 -1.567 1 98.56 109 ASP B N 1
ATOM 2214 C CA . ASP B 1 109 ? -17.188 -9.516 -2.793 1 98.56 109 ASP B CA 1
ATOM 2215 C C . ASP B 1 109 ? -16.031 -8.953 -3.631 1 98.56 109 ASP B C 1
ATOM 2217 O O . ASP B 1 109 ? -16.266 -8.188 -4.57 1 98.56 109 ASP B O 1
ATOM 2221 N N . ALA B 1 110 ? -14.82 -9.266 -3.297 1 98.75 110 ALA B N 1
ATOM 2222 C CA . ALA B 1 110 ? -13.648 -8.664 -3.93 1 98.75 110 ALA B CA 1
ATOM 2223 C C . ALA B 1 110 ? -13.484 -9.156 -5.363 1 98.75 110 ALA B C 1
ATOM 2225 O O . ALA B 1 110 ? -12.961 -8.438 -6.219 1 98.75 110 ALA B O 1
ATOM 2226 N N . ILE B 1 111 ? -13.844 -10.391 -5.582 1 98.69 111 ILE B N 1
ATOM 2227 C CA . ILE B 1 111 ? -13.648 -11.039 -6.875 1 98.69 111 ILE B CA 1
ATOM 2228 C C . ILE B 1 111 ? -14.93 -11.758 -7.289 1 98.69 111 ILE B C 1
ATOM 2230 O O . ILE B 1 111 ? -15.523 -12.492 -6.496 1 98.69 111 ILE B O 1
ATOM 2234 N N . LEU B 1 112 ? -15.336 -11.453 -8.477 1 98.31 112 LEU B N 1
ATOM 2235 C CA . LEU B 1 112 ? -16.484 -12.164 -9.031 1 98.31 112 LEU B CA 1
ATOM 2236 C C . LEU B 1 112 ? -16.062 -13.469 -9.688 1 98.31 112 LEU B C 1
ATOM 2238 O O . LEU B 1 112 ? -14.922 -13.586 -10.164 1 98.31 112 LEU B O 1
ATOM 2242 N N . GLU B 1 113 ? -16.984 -14.414 -9.719 1 98.5 113 GLU B N 1
ATOM 2243 C CA . GLU B 1 113 ? -16.703 -15.695 -10.359 1 98.5 113 GLU B CA 1
ATOM 2244 C C . GLU B 1 113 ? -16.234 -15.508 -11.797 1 98.5 113 GLU B C 1
ATOM 2246 O O . GLU B 1 113 ? -16.844 -14.75 -12.555 1 98.5 113 GLU B O 1
ATOM 2251 N N . GLY B 1 114 ? -15.141 -16.109 -12.141 1 98.69 114 GLY B N 1
ATOM 2252 C CA . GLY B 1 114 ? -14.664 -16.094 -13.516 1 98.69 114 GLY B CA 1
ATOM 2253 C C . GLY B 1 114 ? -13.695 -14.969 -13.797 1 98.69 114 GLY B C 1
ATOM 2254 O O . GLY B 1 114 ? -13.016 -14.969 -14.828 1 98.69 114 GLY B O 1
ATOM 2255 N N . GLN B 1 115 ? -13.641 -13.984 -12.922 1 98.88 115 GLN B N 1
ATOM 2256 C CA . GLN B 1 115 ? -12.711 -12.875 -13.125 1 98.88 115 GLN B CA 1
ATOM 2257 C C . GLN B 1 115 ? -11.258 -13.359 -13.086 1 98.88 115 GLN B C 1
ATOM 2259 O O . GLN B 1 115 ? -10.906 -14.203 -12.258 1 98.88 115 GLN B O 1
ATOM 2264 N N . ARG B 1 116 ? -10.461 -12.914 -13.977 1 98.94 116 ARG B N 1
ATOM 2265 C CA . ARG B 1 116 ? -9.031 -13.203 -14.031 1 98.94 116 ARG B CA 1
ATOM 2266 C C . ARG B 1 116 ? -8.227 -12.18 -13.234 1 98.94 116 ARG B C 1
ATOM 2268 O O . ARG B 1 116 ? -8.414 -10.977 -13.406 1 98.94 116 ARG B O 1
ATOM 2275 N N . VAL B 1 117 ? -7.328 -12.703 -12.414 1 98.94 117 VAL B N 1
ATOM 2276 C CA . VAL B 1 117 ? -6.656 -11.859 -11.438 1 98.94 117 VAL B CA 1
ATOM 2277 C C . VAL B 1 117 ? -5.145 -12.039 -11.539 1 98.94 117 VAL B C 1
ATOM 2279 O O . VAL B 1 117 ? -4.656 -13.172 -11.617 1 98.94 117 VAL B O 1
ATOM 2282 N N . VAL B 1 118 ? -4.434 -10.969 -11.664 1 99 118 VAL B N 1
ATOM 2283 C CA . VAL B 1 118 ? -2.986 -10.992 -11.484 1 99 118 VAL B CA 1
ATOM 2284 C C . VAL B 1 118 ? -2.643 -10.68 -10.031 1 99 118 VAL B C 1
ATOM 2286 O O . VAL B 1 118 ? -3.156 -9.711 -9.461 1 99 118 VAL B O 1
ATOM 2289 N N . ILE B 1 119 ? -1.831 -11.523 -9.398 1 99 119 ILE B N 1
ATOM 2290 C CA . ILE B 1 119 ? -1.373 -11.281 -8.031 1 99 119 ILE B CA 1
ATOM 2291 C C . ILE B 1 119 ? 0.024 -10.672 -8.055 1 99 119 ILE B C 1
ATOM 2293 O O . ILE B 1 119 ? 0.915 -11.164 -8.75 1 99 119 ILE B O 1
ATOM 2297 N N . VAL B 1 120 ? 0.225 -9.594 -7.301 1 98.94 120 VAL B N 1
ATOM 2298 C CA . VAL B 1 120 ? 1.468 -8.828 -7.344 1 98.94 120 VAL B CA 1
ATOM 2299 C C . VAL B 1 120 ? 2.076 -8.758 -5.945 1 98.94 120 VAL B C 1
ATOM 2301 O O . VAL B 1 120 ? 1.363 -8.539 -4.965 1 98.94 120 VAL B O 1
ATOM 2304 N N . ASP B 1 121 ? 3.338 -8.922 -5.84 1 98.81 121 ASP B N 1
ATOM 2305 C CA . ASP B 1 121 ? 4.098 -8.656 -4.621 1 98.81 121 ASP B CA 1
ATOM 2306 C C . ASP B 1 121 ? 5.512 -8.18 -4.953 1 98.81 121 ASP B C 1
ATOM 2308 O O . ASP B 1 121 ? 5.945 -8.258 -6.102 1 98.81 121 ASP B O 1
ATOM 2312 N N . ASP B 1 122 ? 6.176 -7.621 -3.941 1 98.69 122 ASP B N 1
ATOM 2313 C CA . ASP B 1 122 ? 7.508 -7.086 -4.199 1 98.69 122 ASP B CA 1
ATOM 2314 C C . ASP B 1 122 ? 8.539 -8.203 -4.293 1 98.69 122 ASP B C 1
ATOM 2316 O O . ASP B 1 122 ? 9.516 -8.102 -5.043 1 98.69 122 ASP B O 1
ATOM 2320 N N . LEU B 1 123 ? 8.273 -9.312 -3.498 1 98.5 123 LEU B N 1
ATOM 2321 C CA . LEU B 1 123 ? 9.352 -10.289 -3.361 1 98.5 123 LEU B CA 1
ATOM 2322 C C . LEU B 1 123 ? 8.789 -11.695 -3.148 1 98.5 123 LEU B C 1
ATOM 2324 O O . LEU B 1 123 ? 7.926 -11.898 -2.289 1 98.5 123 LEU B O 1
ATOM 2328 N N . LEU B 1 124 ? 9.242 -12.641 -3.994 1 98.25 124 LEU B N 1
ATOM 2329 C CA . LEU B 1 124 ? 8.984 -14.055 -3.768 1 98.25 124 LEU B CA 1
ATOM 2330 C C . LEU B 1 124 ? 10.078 -14.672 -2.898 1 98.25 124 LEU B C 1
ATOM 2332 O O . LEU B 1 124 ? 11.242 -14.703 -3.291 1 98.25 124 LEU B O 1
ATOM 2336 N N . ALA B 1 125 ? 9.719 -15.07 -1.746 1 95.31 125 ALA B N 1
ATOM 2337 C CA . ALA B 1 125 ? 10.625 -15.82 -0.885 1 95.31 125 ALA B CA 1
ATOM 2338 C C . ALA B 1 125 ? 10.234 -17.297 -0.836 1 95.31 125 ALA B C 1
ATOM 2340 O O . ALA B 1 125 ? 10.555 -18.062 -1.75 1 95.31 125 ALA B O 1
ATOM 2341 N N . THR B 1 126 ? 9.445 -17.719 0.176 1 94 126 THR B N 1
ATOM 2342 C CA . THR B 1 126 ? 9.07 -19.125 0.307 1 94 126 THR B CA 1
ATOM 2343 C C . THR B 1 126 ? 7.758 -19.406 -0.412 1 94 126 THR B C 1
ATOM 2345 O O . THR B 1 126 ? 7.406 -20.562 -0.651 1 94 126 THR B O 1
ATOM 2348 N N . GLY B 1 127 ? 7.035 -18.375 -0.672 1 95.5 127 GLY B N 1
ATOM 2349 C CA . GLY B 1 127 ? 5.84 -18.5 -1.489 1 95.5 127 GLY B CA 1
ATOM 2350 C C . GLY B 1 127 ? 4.574 -18.672 -0.67 1 95.5 127 GLY B C 1
ATOM 2351 O O . GLY B 1 127 ? 3.471 -18.703 -1.221 1 95.5 127 GLY B O 1
ATOM 2352 N N . GLY B 1 128 ? 4.664 -18.719 0.689 1 94.56 128 GLY B N 1
ATOM 2353 C CA . GLY B 1 128 ? 3.527 -18.984 1.559 1 94.56 128 GLY B CA 1
ATOM 2354 C C . GLY B 1 128 ? 2.434 -17.938 1.447 1 94.56 128 GLY B C 1
ATOM 2355 O O . GLY B 1 128 ? 1.268 -18.266 1.233 1 94.56 128 GLY B O 1
ATOM 2356 N N . THR B 1 129 ? 2.795 -16.641 1.586 1 95.81 129 THR B N 1
ATOM 2357 C CA . THR B 1 129 ? 1.845 -15.531 1.522 1 95.81 129 THR B CA 1
ATOM 2358 C C . THR B 1 129 ? 1.121 -15.516 0.179 1 95.81 129 THR B C 1
ATOM 2360 O O . THR B 1 129 ? -0.102 -15.375 0.128 1 95.81 129 THR B O 1
ATOM 2363 N N . ILE B 1 130 ? 1.866 -15.742 -0.833 1 98 130 ILE B N 1
ATOM 2364 C CA . ILE B 1 130 ? 1.328 -15.656 -2.186 1 98 130 ILE B CA 1
ATOM 2365 C C . ILE B 1 130 ? 0.43 -16.859 -2.463 1 98 130 ILE B C 1
ATOM 2367 O O . ILE B 1 130 ? -0.607 -16.734 -3.117 1 98 130 ILE B O 1
ATOM 2371 N N . TYR B 1 131 ? 0.85 -18.016 -1.985 1 98 131 TYR B N 1
ATOM 2372 C CA . TYR B 1 131 ? 0.004 -19.188 -2.131 1 98 131 TYR B CA 1
ATOM 2373 C C . TYR B 1 131 ? -1.352 -18.984 -1.468 1 98 131 TYR B C 1
ATOM 2375 O O . TYR B 1 131 ? -2.393 -19.281 -2.057 1 98 131 TYR B O 1
ATOM 2383 N N . ALA B 1 132 ? -1.346 -18.469 -0.27 1 98.25 132 ALA B N 1
ATOM 2384 C CA . ALA B 1 132 ? -2.582 -18.172 0.445 1 98.25 132 ALA B CA 1
ATOM 2385 C C . ALA B 1 132 ? -3.438 -17.172 -0.34 1 98.25 132 ALA B C 1
ATOM 2387 O O . ALA B 1 132 ? -4.66 -17.328 -0.424 1 98.25 132 ALA B O 1
ATOM 2388 N N . SER B 1 133 ? -2.826 -16.172 -0.934 1 98.75 133 SER B N 1
ATOM 2389 C CA . SER B 1 133 ? -3.535 -15.188 -1.74 1 98.75 133 SER B CA 1
ATOM 2390 C C . SER B 1 133 ? -4.188 -15.836 -2.959 1 98.75 133 SER B C 1
ATOM 2392 O O . SER B 1 133 ? -5.336 -15.539 -3.287 1 98.75 133 SER B O 1
ATOM 2394 N N . ALA B 1 134 ? -3.453 -16.688 -3.611 1 98.88 134 ALA B N 1
ATOM 2395 C CA . ALA B 1 134 ? -3.979 -17.406 -4.777 1 98.88 134 ALA B CA 1
ATOM 2396 C C . ALA B 1 134 ? -5.184 -18.266 -4.402 1 98.88 134 ALA B C 1
ATOM 2398 O O . ALA B 1 134 ? -6.191 -18.266 -5.113 1 98.88 134 ALA B O 1
ATOM 2399 N N . LYS B 1 135 ? -5.074 -18.906 -3.268 1 98.75 135 LYS B N 1
ATOM 2400 C CA . LYS B 1 135 ? -6.168 -19.75 -2.816 1 98.75 135 LYS B CA 1
ATOM 2401 C C . LYS B 1 135 ? -7.418 -18.938 -2.506 1 98.75 135 LYS B C 1
ATOM 2403 O O . LYS B 1 135 ? -8.539 -19.359 -2.791 1 98.75 135 LYS B O 1
ATOM 2408 N N . LEU B 1 136 ? -7.234 -17.812 -1.893 1 98.88 136 LEU B N 1
ATOM 2409 C CA . LEU B 1 136 ? -8.359 -16.938 -1.606 1 98.88 136 LEU B CA 1
ATOM 2410 C C . LEU B 1 136 ? -9.047 -16.5 -2.895 1 98.88 136 LEU B C 1
ATOM 2412 O O . LEU B 1 136 ? -10.273 -16.484 -2.975 1 98.88 136 LEU B O 1
ATOM 2416 N N . VAL B 1 137 ? -8.258 -16.109 -3.949 1 98.88 137 VAL B N 1
ATOM 2417 C CA . VAL B 1 137 ? -8.805 -15.734 -5.25 1 98.88 137 VAL B CA 1
ATOM 2418 C C . VAL B 1 137 ? -9.633 -16.891 -5.812 1 98.88 137 VAL B C 1
ATOM 2420 O O . VAL B 1 137 ? -10.766 -16.688 -6.254 1 98.88 137 VAL B O 1
ATOM 2423 N N . GLU B 1 138 ? -9.094 -18.031 -5.707 1 98.88 138 GLU B N 1
ATOM 2424 C CA . GLU B 1 138 ? -9.734 -19.219 -6.277 1 98.88 138 GLU B CA 1
ATOM 2425 C C . GLU B 1 138 ? -10.977 -19.609 -5.488 1 98.88 138 GLU B C 1
ATOM 2427 O O . GLU B 1 138 ? -11.969 -20.047 -6.066 1 98.88 138 GLU B O 1
ATOM 2432 N N . LYS B 1 139 ? -10.914 -19.453 -4.203 1 98.69 139 LYS B N 1
ATOM 2433 C CA . LYS B 1 139 ? -12.062 -19.766 -3.361 1 98.69 139 LYS B CA 1
ATOM 2434 C C . LYS B 1 139 ? -13.258 -18.875 -3.713 1 98.69 139 LYS B C 1
ATOM 2436 O O . LYS B 1 139 ? -14.406 -19.281 -3.559 1 98.69 139 LYS B O 1
ATOM 2441 N N . LEU B 1 140 ? -12.984 -17.688 -4.188 1 98.75 140 LEU B N 1
ATOM 2442 C CA . LEU B 1 140 ? -14.047 -16.766 -4.574 1 98.75 140 LEU B CA 1
ATOM 2443 C C . LEU B 1 140 ? -14.531 -17.062 -5.988 1 98.75 140 LEU B C 1
ATOM 2445 O O . LEU B 1 140 ? -15.453 -16.406 -6.484 1 98.75 140 LEU B O 1
ATOM 2449 N N . GLY B 1 141 ? -13.859 -18.031 -6.648 1 98.75 141 GLY B N 1
ATOM 2450 C CA . GLY B 1 141 ? -14.242 -18.391 -8 1 98.75 141 GLY B CA 1
ATOM 2451 C C . GLY B 1 141 ? -13.438 -17.672 -9.07 1 98.75 141 GLY B C 1
ATOM 2452 O O . GLY B 1 141 ? -13.727 -17.797 -10.258 1 98.75 141 GLY B O 1
ATOM 2453 N N . GLY B 1 142 ? -12.445 -16.891 -8.695 1 98.88 142 GLY B N 1
ATOM 2454 C CA . GLY B 1 142 ? -11.555 -16.219 -9.633 1 98.88 142 GLY B CA 1
ATOM 2455 C C . GLY B 1 142 ? -10.531 -17.156 -10.25 1 98.88 142 GLY B C 1
ATOM 2456 O O . GLY B 1 142 ? -10.352 -18.281 -9.781 1 98.88 142 GLY B O 1
ATOM 2457 N N . ILE B 1 143 ? -9.938 -16.656 -11.289 1 98.88 143 ILE B N 1
ATOM 2458 C CA . ILE B 1 143 ? -8.859 -17.359 -11.969 1 98.88 143 ILE B CA 1
ATOM 2459 C C . ILE B 1 143 ? -7.559 -16.562 -11.828 1 98.88 143 ILE B C 1
ATOM 2461 O O . ILE B 1 143 ? -7.492 -15.391 -12.195 1 98.88 143 ILE B O 1
ATOM 2465 N N . VAL B 1 144 ? -6.547 -17.203 -11.25 1 98.94 144 VAL B N 1
ATOM 2466 C CA . VAL B 1 144 ? -5.242 -16.547 -11.18 1 98.94 144 VAL B CA 1
ATOM 2467 C C . VAL B 1 144 ? -4.578 -16.562 -12.555 1 98.94 144 VAL B C 1
ATOM 2469 O O . VAL B 1 144 ? -4.168 -17.625 -13.031 1 98.94 144 VAL B O 1
ATOM 2472 N N . ASP B 1 145 ? -4.496 -15.406 -13.141 1 98.94 145 ASP B N 1
ATOM 2473 C CA . ASP B 1 145 ? -3.873 -15.312 -14.461 1 98.94 145 ASP B CA 1
ATOM 2474 C C . ASP B 1 145 ? -2.369 -15.555 -14.375 1 98.94 145 ASP B C 1
ATOM 2476 O O . ASP B 1 145 ? -1.827 -16.391 -15.094 1 98.94 145 ASP B O 1
ATOM 2480 N N . CYS B 1 146 ? -1.732 -14.82 -13.555 1 98.88 146 CYS B N 1
ATOM 2481 C CA . CYS B 1 146 ? -0.328 -15.023 -13.211 1 98.88 146 CYS B CA 1
ATOM 2482 C C . CYS B 1 146 ? 0.013 -14.352 -11.891 1 98.88 146 CYS B C 1
ATOM 2484 O O . CYS B 1 146 ? -0.832 -13.68 -11.289 1 98.88 146 CYS B O 1
ATOM 2486 N N . ILE B 1 147 ? 1.161 -14.672 -11.391 1 98.94 147 ILE B N 1
ATOM 2487 C CA . ILE B 1 147 ? 1.734 -14.062 -10.195 1 98.94 147 ILE B CA 1
ATOM 2488 C C . ILE B 1 147 ? 3.057 -13.383 -10.547 1 98.94 147 ILE B C 1
ATOM 2490 O O . ILE B 1 147 ? 3.945 -14.008 -11.133 1 98.94 147 ILE B O 1
ATOM 2494 N N . ILE B 1 148 ? 3.143 -12.102 -10.219 1 98.94 148 ILE B N 1
ATOM 2495 C CA . ILE B 1 148 ? 4.297 -11.344 -10.695 1 98.94 148 ILE B CA 1
ATOM 2496 C C . ILE B 1 148 ? 4.965 -10.625 -9.531 1 98.94 148 ILE B C 1
ATOM 2498 O O . ILE B 1 148 ? 4.285 -10.133 -8.625 1 98.94 148 ILE B O 1
ATOM 2502 N N . PHE B 1 149 ? 6.27 -10.562 -9.555 1 98.94 149 PHE B N 1
ATOM 2503 C CA . PHE B 1 149 ? 7.102 -9.984 -8.5 1 98.94 149 PHE B CA 1
ATOM 2504 C C . PHE B 1 149 ? 8.141 -9.039 -9.094 1 98.94 149 PHE B C 1
ATOM 2506 O O . PHE B 1 149 ? 8.586 -9.227 -10.234 1 98.94 149 PHE B O 1
ATOM 2513 N N . LEU B 1 150 ? 8.461 -8.008 -8.281 1 98.94 150 LEU B N 1
ATOM 2514 C CA . LEU B 1 150 ? 9.648 -7.25 -8.656 1 98.94 150 LEU B CA 1
ATOM 2515 C C . LEU B 1 150 ? 10.898 -8.109 -8.547 1 98.94 150 LEU B C 1
ATOM 2517 O O . LEU B 1 150 ? 11.742 -8.109 -9.445 1 98.94 150 LEU B O 1
ATOM 2521 N N . SER B 1 151 ? 10.961 -8.883 -7.414 1 98.88 151 SER B N 1
ATOM 2522 C CA . SER B 1 151 ? 12.18 -9.648 -7.168 1 98.88 151 SER B CA 1
ATOM 2523 C C . SER B 1 151 ? 11.852 -11.039 -6.629 1 98.88 151 SER B C 1
ATOM 2525 O O . SER B 1 151 ? 10.734 -11.297 -6.191 1 98.88 151 SER B O 1
ATOM 2527 N N . GLU B 1 152 ? 12.812 -11.914 -6.703 1 98.75 152 GLU B N 1
ATOM 2528 C CA . GLU B 1 152 ? 12.703 -13.305 -6.273 1 98.75 152 GLU B CA 1
ATOM 2529 C C . GLU B 1 152 ? 13.984 -13.773 -5.598 1 98.75 152 GLU B C 1
ATOM 2531 O O . GLU B 1 152 ? 15.086 -13.516 -6.094 1 98.75 152 GLU B O 1
ATOM 2536 N N . LEU B 1 153 ? 13.828 -14.359 -4.402 1 98.19 153 LEU B N 1
ATOM 2537 C CA . LEU B 1 153 ? 14.922 -15.102 -3.785 1 98.19 153 LEU B CA 1
ATOM 2538 C C . LEU B 1 153 ? 14.906 -16.562 -4.23 1 98.19 153 LEU B C 1
ATOM 2540 O O . LEU B 1 153 ? 14.289 -17.406 -3.578 1 98.19 153 LEU B O 1
ATOM 2544 N N . THR B 1 154 ? 15.664 -16.875 -5.234 1 97.75 154 THR B N 1
ATOM 2545 C CA . THR B 1 154 ? 15.57 -18.172 -5.902 1 97.75 154 THR B CA 1
ATOM 2546 C C . THR B 1 154 ? 16.031 -19.281 -4.977 1 97.75 154 THR B C 1
ATOM 2548 O O . THR B 1 154 ? 15.555 -20.422 -5.09 1 97.75 154 THR B O 1
ATOM 2551 N N . PHE B 1 155 ? 16.875 -19.016 -4.012 1 95.75 155 PHE B N 1
ATOM 2552 C CA . PHE B 1 155 ? 17.438 -20.047 -3.148 1 95.75 155 PHE B CA 1
ATOM 2553 C C . PHE B 1 155 ? 16.422 -20.5 -2.115 1 95.75 155 PHE B C 1
ATOM 2555 O O . PHE B 1 155 ? 16.625 -21.516 -1.449 1 95.75 155 PHE B O 1
ATOM 2562 N N . LEU B 1 156 ? 15.336 -19.844 -2.033 1 95.5 156 LEU B N 1
ATOM 2563 C CA . LEU B 1 156 ? 14.312 -20.234 -1.068 1 95.5 156 LEU B CA 1
ATOM 2564 C C . LEU B 1 156 ? 13.25 -21.125 -1.727 1 95.5 156 LEU B C 1
ATOM 2566 O O . LEU B 1 156 ? 12.312 -21.562 -1.063 1 95.5 156 LEU B O 1
ATOM 2570 N N . ASP B 1 157 ? 13.281 -21.281 -2.975 1 95.81 157 ASP B N 1
ATOM 2571 C CA . ASP B 1 157 ? 12.5 -22.234 -3.76 1 95.81 157 ASP B CA 1
ATOM 2572 C C . ASP B 1 157 ? 11.008 -21.969 -3.6 1 95.81 157 ASP B C 1
ATOM 2574 O O . ASP B 1 157 ? 10.227 -22.906 -3.43 1 95.81 157 ASP B O 1
ATOM 2578 N N . GLY B 1 158 ? 10.641 -20.75 -3.602 1 95.94 158 GLY B N 1
ATOM 2579 C CA . GLY B 1 158 ? 9.242 -20.375 -3.455 1 95.94 158 GLY B CA 1
ATOM 2580 C C . GLY B 1 158 ? 8.367 -20.875 -4.594 1 95.94 158 GLY B C 1
ATOM 2581 O O . GLY B 1 158 ? 7.168 -21.094 -4.41 1 95.94 158 GLY B O 1
ATOM 2582 N N . ARG B 1 159 ? 8.906 -21.094 -5.789 1 97.5 159 ARG B N 1
ATOM 2583 C CA . ARG B 1 159 ? 8.156 -21.547 -6.957 1 97.5 159 ARG B CA 1
ATOM 2584 C C . ARG B 1 159 ? 7.613 -22.953 -6.742 1 97.5 159 ARG B C 1
ATOM 2586 O O . ARG B 1 159 ? 6.59 -23.312 -7.324 1 97.5 159 ARG B O 1
ATOM 2593 N N . LYS B 1 160 ? 8.281 -23.703 -5.918 1 97.06 160 LYS B N 1
ATOM 2594 C CA . LYS B 1 160 ? 7.801 -25.047 -5.633 1 97.06 160 LYS B CA 1
ATOM 2595 C C . LYS B 1 160 ? 6.414 -25.016 -4.992 1 97.06 160 LYS B C 1
ATOM 2597 O O . LYS B 1 160 ? 5.531 -25.781 -5.367 1 97.06 160 LYS B O 1
ATOM 2602 N N . LYS B 1 161 ? 6.266 -24.125 -4.039 1 95.12 161 LYS B N 1
ATOM 2603 C CA . LYS B 1 161 ? 4.977 -23.969 -3.365 1 95.12 161 LYS B CA 1
ATOM 2604 C C . LYS B 1 161 ? 3.91 -23.453 -4.328 1 95.12 161 LYS B C 1
ATOM 2606 O O . LYS B 1 161 ? 2.717 -23.672 -4.109 1 95.12 161 LYS B O 1
ATOM 2611 N N . LEU B 1 162 ? 4.355 -22.781 -5.344 1 97.94 162 LEU B N 1
ATOM 2612 C CA . LEU B 1 162 ? 3.451 -22.141 -6.289 1 97.94 162 LEU B CA 1
ATOM 2613 C C . LEU B 1 162 ? 3.375 -22.922 -7.594 1 97.94 162 LEU B C 1
ATOM 2615 O O . LEU B 1 162 ? 3.105 -22.359 -8.656 1 97.94 162 LEU B O 1
ATOM 2619 N N . ASP B 1 163 ? 3.678 -24.156 -7.41 1 97.12 163 ASP B N 1
ATOM 2620 C CA . ASP B 1 163 ? 3.596 -25.031 -8.578 1 97.12 163 ASP B CA 1
ATOM 2621 C C . ASP B 1 163 ? 2.209 -24.969 -9.211 1 97.12 163 ASP B C 1
ATOM 2623 O O . ASP B 1 163 ? 1.197 -25.016 -8.508 1 97.12 163 ASP B O 1
ATOM 2627 N N . GLY B 1 164 ? 2.121 -24.797 -10.562 1 97.75 164 GLY B N 1
ATOM 2628 C CA . GLY B 1 164 ? 0.853 -24.719 -11.273 1 97.75 164 GLY B CA 1
ATOM 2629 C C . GLY B 1 164 ? 0.475 -23.297 -11.664 1 97.75 164 GLY B C 1
ATOM 2630 O O . GLY B 1 164 ? -0.414 -23.094 -12.5 1 97.75 164 GLY B O 1
ATOM 2631 N N . TYR B 1 165 ? 1.101 -22.375 -11.008 1 98.75 165 TYR B N 1
ATOM 2632 C CA . TYR B 1 165 ? 0.838 -20.984 -11.359 1 98.75 165 TYR B CA 1
ATOM 2633 C C . TYR B 1 165 ? 1.896 -20.453 -12.328 1 98.75 165 TYR B C 1
ATOM 2635 O O . TYR B 1 165 ? 3.025 -20.953 -12.344 1 98.75 165 TYR B O 1
ATOM 2643 N N . ASP B 1 166 ? 1.546 -19.531 -13.172 1 98.75 166 ASP B N 1
ATOM 2644 C CA . ASP B 1 166 ? 2.504 -18.797 -13.984 1 98.75 166 ASP B CA 1
ATOM 2645 C C . ASP B 1 166 ? 3.176 -17.688 -13.172 1 98.75 166 ASP B C 1
ATOM 2647 O O . ASP B 1 166 ? 2.52 -16.734 -12.75 1 98.75 166 ASP B O 1
ATOM 2651 N N . ILE B 1 167 ? 4.465 -17.828 -12.977 1 98.81 167 ILE B N 1
ATOM 2652 C CA . ILE B 1 167 ? 5.199 -16.922 -12.094 1 98.81 167 ILE B CA 1
ATOM 2653 C C . ILE B 1 167 ? 6.16 -16.062 -12.914 1 98.81 167 ILE B C 1
ATOM 2655 O O . ILE B 1 167 ? 6.934 -16.594 -13.719 1 98.81 167 ILE B O 1
ATOM 2659 N N . ILE B 1 168 ? 6.121 -14.758 -12.742 1 98.81 168 ILE B N 1
ATOM 2660 C CA . ILE B 1 168 ? 7.047 -13.812 -13.359 1 98.81 168 ILE B CA 1
ATOM 2661 C C . ILE B 1 168 ? 7.797 -13.047 -12.273 1 98.81 168 ILE B C 1
ATOM 2663 O O . ILE B 1 168 ? 7.184 -12.531 -11.328 1 98.81 168 ILE B O 1
ATOM 2667 N N . SER B 1 169 ? 9.039 -13.008 -12.273 1 98.81 169 SER B N 1
ATOM 2668 C CA . SER B 1 169 ? 9.875 -12.148 -11.438 1 98.81 169 SER B CA 1
ATOM 2669 C C . SER B 1 169 ? 10.906 -11.398 -12.266 1 98.81 169 SER B C 1
ATOM 2671 O O . SER B 1 169 ? 11.562 -11.992 -13.125 1 98.81 169 SER B O 1
ATOM 2673 N N . LEU B 1 170 ? 11.062 -10.125 -12.086 1 98.81 170 LEU B N 1
ATOM 2674 C CA . LEU B 1 170 ? 11.883 -9.281 -12.945 1 98.81 170 LEU B CA 1
ATOM 2675 C C . LEU B 1 170 ? 13.352 -9.359 -12.547 1 98.81 170 LEU B C 1
ATOM 2677 O O . LEU B 1 170 ? 14.234 -9.289 -13.398 1 98.81 170 LEU B O 1
ATOM 2681 N N . ILE B 1 171 ? 13.586 -9.43 -11.242 1 98.81 171 ILE B N 1
ATOM 2682 C CA . ILE B 1 171 ? 14.93 -9.438 -10.672 1 98.81 171 ILE B CA 1
ATOM 2683 C C . ILE B 1 171 ? 15.141 -10.719 -9.875 1 98.81 171 ILE B C 1
ATOM 2685 O O . ILE B 1 171 ? 14.297 -11.094 -9.055 1 98.81 171 ILE B O 1
ATOM 2689 N N . LYS B 1 172 ? 16.172 -11.438 -10.109 1 98.5 172 LYS B N 1
ATOM 2690 C CA . LYS B 1 172 ? 16.453 -12.68 -9.398 1 98.5 172 LYS B CA 1
ATOM 2691 C C . LYS B 1 172 ? 17.75 -12.578 -8.609 1 98.5 172 LYS B C 1
ATOM 2693 O O . LYS B 1 172 ? 18.75 -12.062 -9.109 1 98.5 172 LYS B O 1
ATOM 2698 N N . PHE B 1 173 ? 17.625 -12.906 -7.359 1 97.94 173 PHE B N 1
ATOM 2699 C CA . PHE B 1 173 ? 18.781 -13.055 -6.5 1 97.94 173 PHE B CA 1
ATOM 2700 C C . PHE B 1 173 ? 19.141 -14.523 -6.305 1 97.94 173 PHE B C 1
ATOM 2702 O O . PHE B 1 173 ? 18.25 -15.375 -6.211 1 97.94 173 PHE B O 1
#

Nearest PDB structures (foldseek):
  4lza-assembly1_B  TM=9.961E-01  e=6.886E-36  Thermoanaerobacter pseudethanolicus ATCC 33223
  5znq-assembly1_B  TM=9.518E-01  e=2.192E-25  Yersinia pseudotuberculosis IP 32953
  8izj-assembly1_B  TM=9.779E-01  e=2.148E-24  Escherichia coli
  4m0k-assembly2_D  TM=9.624E-01  e=1.861E-23  Rhodothermus marinus DSM 4252
  6hgq-assembly1_B  TM=9.478E-01  e=9.845E-23  Homo sapiens

Sequence (346 aa):
MTLEEIKQMIREIPDFPKKGIKFKDITPVLKNAQAFGYSIEMLAKALDGRKFDLIAAPEARGFLFGAPLAYRLGVGFVPVRKPGKLPAETLSYEYELEYGIDSLEIHKDAILEGQRVVIVDDLLATGGTIYASAKLVEKLGGIVDCIIFLSELTFLDGRKKLDGYDIISLIKFMTLEEIKQMIREIPDFPKKGIKFKDITPVLKNAQAFGYSIEMLAKALDGRKFDLIAAPEARGFLFGAPLAYRLGVGFVPVRKPGKLPAETLSYEYELEYGIDSLEIHKDAILEGQRVVIVDDLLATGGTIYASAKLVEKLGGIVDCIIFLSELTFLDGRKKLDGYDIISLIKF

=== Feature glossary ===
The record interleaves many kinds of information about one protein. Here is each kind framed as the question it answers.

Q: What known structures does this most resemble?
A: Structural nearest neighbors (via Foldseek easy-search vs the PDB). Reported per hit: target PDB id, E-value, and alignment TM-score. A TM-score above ~0.5 is the conventional threshold for 'same fold'.

Q: Where is each backbone atom in 3D?
A: The mmCIF table is the protein's shape written out atom by atom. For each backbone N, Cα, C, and carbonyl O, it records an (x, y, z) coordinate triple in Å plus the residue type, chain letter, and residue number.

Q: What are the backbone torsion angles?
A: The φ/ψ torsion pair specifies the backbone conformation at each residue. φ rotates about the N–Cα bond, ψ about the Cα–C bond. Steric clashes forbid most of the (φ, ψ) plane — the allowed regions (α-helix basin, β-sheet basin, left-handed helix) are the Ramachandran-allowed regions.

Q: Which residues are buried vs exposed?
A: Solvent-accessible surface area (SASA) is the area in Å² traced out by the centre of a 1.4 Å probe sphere (a water molecule) rolled over the protein's van der Waals surface (Shrake–Rupley / Lee–Richards construction). Buried residues have near-zero SASA; fully exposed residues can exceed 200 Å². The total SASA scales roughly with the number of surface residues.

Q: How confident is the AlphaFold model at each residue?
A: pLDDT is the predicted lDDT-Cα score: AlphaFold's confidence that the local environment of each residue (all inter-atomic distances within 15 Å) is correctly placed. It is a per-residue number between 0 and 100, with higher meaning more reliable.

Q: What does the local fold look like, residue by residue?
A: 3Di is Foldseek's structural alphabet. Each residue is assigned one of twenty discrete states based on how its Cα sits relative to its spatial (not sequential) neighbors. Aligning 3Di strings finds structural homologs roughly as well as full 3D superposition, but orders of magnitude faster.

Q: How big and how compact is the whole molecule?
A: Radius of gyration (Rg) is the root-mean-square distance of Cα atoms from their centroid — a single number for overall size and compactness. A globular domain of N residues has Rg ≈ 2.2·N^0.38 Å; an extended or disordered chain has a much larger Rg. The Cα contact count is the number of residue pairs whose Cα atoms are within 8 Å and are more than four positions apart in sequence — a standard proxy for tertiary packing density. The bounding box is the smallest axis-aligned box enclosing all Cα atoms.

Q: Which residues are in helices, strands, or loops?
A: DSSP 8-state secondary structure assigns each residue one of H (α-helix), G (3₁₀-helix), I (π-helix), E (extended β-strand), B (isolated β-bridge), T (hydrogen-bonded turn), S (bend), or '-' (coil). The assignment is computed from backbone hydrogen-bond geometry via the Kabsch–Sander algorithm.

Q: How mobile is each atom in the crystal?
A: Crystallographic B-factors measure how much each atom's electron density is smeared out, in Å². They rise in mobile loops and surf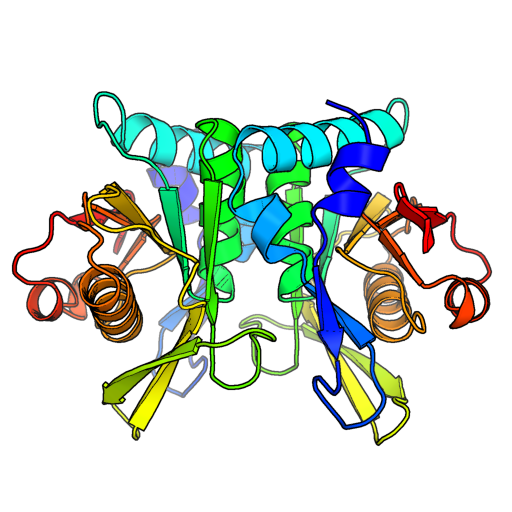ace residues and fall in the buried interior. In AlphaFold models this column is repurposed to hold pLDDT instead.

Q: What if only a Cα trace is available?
A: P-SEA three-state annotation labels each residue as helix, strand, or coil based purely on the geometry of the Cα trace. It serves as a fallback when the full backbone (and thus DSSP) is unavailable.

Q: What family and function is it annotated with?
A: Database cross-references. InterPro integrates a dozen domain/family signature databases into unified entries with residue-range hits. GO terms attach function/process/location labels with evidence codes. CATH codes position the fold in a four-level structural taxonomy. Organism is the NCBI-taxonomy species name.

Q: Are the domains correctly placed relative to each other?
A: Predicted Aligned Error (PAE) is an AlphaFold confidence matrix: entry (i, j) is the expected error in the position of residue j, in ångströms, when the prediction is superimposed on the true structure at residue i. Low PAE within a block of residues means that block is internally rigid and well-predicted; high PAE between two blocks means their relative placement is uncertain even if each block individually is confident.

Q: What do the diagnostic plots show?
A: Three diagnostic plots accompany the record. The Cα contact map visualizes the tertiary structure as a 2D adjacency matrix (8 Å cutoff, sequence-local contacts suppressed). The Ramachandran plot shows the distribution of backbone (φ, ψ) torsions, with points in the α and β basins reflecting secondary structure content. The PAE plot shows AlphaFold's inter-residue confidence as a color matrix.

Q: What is the amino-acid chain?
A: Primary structure: the covalent order of the twenty standard amino acids along the backbone. Two proteins with the same sequence will (almost always) fold to the same structure; two with 30% identity often share a fold but not the details.

Q: What do the rendered images show?
A: The six renders are orthographic views along the three Cartesian axes in both directions. Representation (cartoon, sticks, or surface) and color scheme (sequence-rainbow or by-chain) vary across proteins so the training set covers all the common visualization conventions.